Protein AF-G5GK34-F1 (afdb_monomer_lite)

InterPro domains:
  IPR004017 Cysteine-rich domain [PF02754] (100-149)

Radius of gyration: 17.54 Å; chains: 1; bounding box: 42×39×42 Å

Sequence (186 aa):
MTAAESLWQSLGLEKKEEKILSGIESRMRECKVEEIVTLCPNCYHYLKPKIGIKLISIYEKLRELGIGRKLSGEFPVFLPCPDKEPKNLYKDIEFFIDGDIKEANKAQCCGLGGCACVKEPDLAYKMACSMKENEGQVYTYCATCAGNLERKGCAPLKHILNEIIGSDEKAALKTSMINRAMTKFK

Structure (mmCIF, N/CA/C/O backbone):
data_AF-G5GK34-F1
#
_entry.id   AF-G5GK34-F1
#
loop_
_atom_site.group_PDB
_atom_site.id
_atom_site.type_symbol
_atom_site.label_atom_id
_atom_site.label_alt_id
_atom_site.label_comp_id
_atom_site.label_asym_id
_atom_site.label_entity_id
_atom_site.label_seq_id
_atom_site.pdbx_PDB_ins_code
_atom_site.Cartn_x
_atom_site.Cartn_y
_atom_site.Cartn_z
_atom_site.occupancy
_atom_site.B_iso_or_equiv
_atom_site.auth_seq_id
_atom_site.auth_comp_id
_atom_site.auth_asym_id
_atom_site.auth_atom_id
_atom_site.pdbx_PDB_model_num
ATOM 1 N N . MET A 1 1 ? 11.667 -10.343 21.328 1.00 33.50 1 MET A N 1
ATOM 2 C CA . MET A 1 1 ? 11.756 -9.634 20.034 1.00 33.50 1 MET A CA 1
ATOM 3 C C . MET A 1 1 ? 11.516 -8.169 20.317 1.00 33.50 1 MET A C 1
ATOM 5 O O . MET A 1 1 ? 10.420 -7.815 20.728 1.00 33.50 1 MET A O 1
ATOM 9 N N . THR A 1 2 ? 12.571 -7.363 20.261 1.00 32.09 2 THR A N 1
ATOM 10 C CA . THR A 1 2 ? 12.536 -5.936 20.591 1.00 32.09 2 THR A CA 1
ATOM 11 C C . THR A 1 2 ? 11.569 -5.233 19.649 1.00 32.09 2 THR A C 1
ATOM 13 O O . THR A 1 2 ? 11.732 -5.326 18.432 1.00 32.09 2 THR A O 1
ATOM 16 N N . ALA A 1 3 ? 10.550 -4.572 20.202 1.00 37.31 3 ALA A N 1
ATOM 17 C CA . ALA A 1 3 ? 9.759 -3.614 19.449 1.00 37.31 3 ALA A CA 1
ATOM 18 C C . ALA A 1 3 ? 10.751 -2.639 18.812 1.00 37.31 3 ALA A C 1
ATOM 20 O O . ALA A 1 3 ? 11.509 -1.986 19.527 1.00 37.31 3 ALA A O 1
ATOM 21 N N . ALA A 1 4 ? 10.818 -2.611 17.481 1.00 45.38 4 ALA A N 1
ATOM 22 C CA . ALA A 1 4 ? 11.466 -1.504 16.804 1.00 45.38 4 ALA A CA 1
ATOM 23 C C . ALA A 1 4 ? 10.817 -0.234 17.365 1.00 45.38 4 ALA A C 1
ATOM 25 O O . ALA A 1 4 ? 9.586 -0.130 17.328 1.00 45.38 4 ALA A O 1
ATOM 26 N N . GLU A 1 5 ? 11.614 0.662 17.953 1.00 52.88 5 GLU A N 1
ATOM 27 C CA . GLU A 1 5 ? 11.114 1.955 18.415 1.00 52.88 5 GLU A CA 1
ATOM 28 C C . GLU A 1 5 ? 10.298 2.571 17.281 1.00 52.88 5 GLU A C 1
ATOM 30 O O . GLU A 1 5 ? 10.737 2.622 16.125 1.00 52.88 5 GLU A O 1
ATOM 35 N N . SER A 1 6 ? 9.059 2.962 17.579 1.00 68.00 6 SER A N 1
ATOM 36 C CA . SER A 1 6 ? 8.221 3.566 16.553 1.00 68.00 6 SER A CA 1
ATOM 37 C C . SER A 1 6 ? 8.887 4.868 16.093 1.00 68.00 6 SER A C 1
ATOM 39 O O . SER A 1 6 ? 9.526 5.566 16.880 1.00 68.00 6 SER A O 1
ATOM 41 N N . LEU A 1 7 ? 8.726 5.248 14.819 1.00 68.69 7 LEU A N 1
ATOM 42 C CA . LEU A 1 7 ? 9.248 6.537 14.337 1.00 68.69 7 LEU A CA 1
ATOM 43 C C . LEU A 1 7 ? 8.776 7.697 15.236 1.00 68.69 7 LEU A C 1
ATOM 45 O O . LEU A 1 7 ? 9.520 8.637 15.489 1.00 68.69 7 LEU A O 1
ATOM 49 N N . TRP A 1 8 ? 7.557 7.606 15.766 1.00 77.81 8 TRP A N 1
ATOM 50 C CA . TRP A 1 8 ? 6.996 8.579 16.699 1.00 77.81 8 TRP A CA 1
ATOM 51 C C . TRP A 1 8 ? 7.746 8.631 18.031 1.00 77.81 8 TRP A C 1
ATOM 53 O O . TRP A 1 8 ? 7.981 9.736 18.513 1.00 77.81 8 TRP A O 1
ATOM 63 N N . GLN A 1 9 ? 8.174 7.484 18.568 1.00 77.75 9 GLN A N 1
ATOM 64 C CA . GLN A 1 9 ? 9.022 7.413 19.764 1.00 77.75 9 GLN A CA 1
ATOM 65 C C . GLN A 1 9 ? 10.381 8.059 19.524 1.00 77.75 9 GLN A C 1
ATOM 67 O O . GLN A 1 9 ? 10.789 8.949 20.263 1.00 77.75 9 GLN A O 1
ATOM 72 N N . SER A 1 10 ? 11.033 7.719 18.410 1.00 77.75 10 SER A N 1
ATOM 73 C CA . SER A 1 10 ? 12.333 8.312 18.061 1.00 77.75 10 SER A CA 1
ATOM 74 C C . SER A 1 10 ? 12.282 9.837 17.855 1.00 77.75 10 SER A C 1
ATOM 76 O O . SER A 1 10 ? 13.305 10.513 17.931 1.00 77.75 10 SER A O 1
ATOM 78 N N . LEU A 1 11 ? 11.090 10.390 17.598 1.00 82.25 11 LEU A N 1
ATOM 79 C CA . LEU A 1 11 ? 10.853 11.824 17.423 1.00 82.25 11 LEU A CA 1
ATOM 80 C C . LEU A 1 11 ? 10.263 12.510 18.671 1.00 82.25 11 LEU A C 1
ATOM 82 O O . LEU A 1 11 ? 10.036 13.719 18.622 1.00 82.25 11 LEU A O 1
ATOM 86 N N . GLY A 1 12 ? 9.983 11.780 19.760 1.00 88.25 12 GLY A N 1
ATOM 87 C CA . GLY A 1 12 ? 9.324 12.316 20.961 1.00 88.25 12 GLY A CA 1
ATOM 88 C C . GLY A 1 12 ? 7.891 12.811 20.714 1.00 88.25 12 GLY A C 1
ATOM 89 O O . GLY A 1 12 ? 7.450 13.806 21.295 1.00 88.25 12 GLY A O 1
ATOM 90 N N . LEU A 1 13 ? 7.180 12.185 19.771 1.00 90.44 13 LEU A N 1
ATOM 91 C CA . LEU A 1 13 ? 5.849 12.584 19.305 1.00 90.44 13 LEU A CA 1
ATOM 92 C C . LEU A 1 13 ? 4.747 11.578 19.681 1.00 90.44 13 LEU A C 1
ATOM 94 O O . LEU A 1 13 ? 3.666 11.607 19.092 1.00 90.44 13 LEU A O 1
ATOM 98 N N . GLU A 1 14 ? 4.968 10.717 20.669 1.00 91.81 14 GLU A N 1
ATOM 99 C CA . GLU A 1 14 ? 4.048 9.643 21.067 1.00 91.81 14 GLU A CA 1
ATOM 100 C C . GLU A 1 14 ? 2.686 10.184 21.509 1.00 91.81 14 GLU A C 1
ATOM 102 O O . GLU A 1 14 ? 1.647 9.722 21.049 1.00 91.81 14 GLU A O 1
ATOM 107 N N . LYS A 1 15 ? 2.670 11.251 22.321 1.00 92.25 15 LYS A N 1
ATOM 108 C CA . LYS A 1 15 ? 1.413 11.901 22.746 1.00 92.25 15 LYS A CA 1
ATOM 109 C C . LYS A 1 15 ? 0.609 12.434 21.560 1.00 92.25 15 LYS A C 1
ATOM 111 O O . LYS A 1 15 ? -0.620 12.475 21.586 1.00 92.25 15 LYS A O 1
ATOM 116 N N . LYS A 1 16 ? 1.304 12.886 20.511 1.00 92.88 16 LYS A N 1
ATOM 117 C CA . LYS A 1 16 ? 0.667 13.373 19.285 1.00 92.88 16 LYS A CA 1
ATOM 118 C C . LYS A 1 16 ? 0.130 12.209 18.459 1.00 92.88 16 LYS A C 1
ATOM 120 O O . LYS A 1 16 ? -0.976 12.325 17.939 1.00 92.88 16 LYS A O 1
ATOM 125 N N . GLU A 1 17 ? 0.882 11.115 18.360 1.00 93.62 17 GLU A N 1
ATOM 126 C CA . GLU A 1 17 ? 0.431 9.865 17.743 1.00 93.62 17 GLU A CA 1
ATOM 127 C C . GLU A 1 17 ? -0.858 9.364 18.408 1.00 93.62 17 GLU A C 1
ATOM 129 O O . GLU A 1 17 ? -1.864 9.184 17.725 1.00 93.62 17 GLU A O 1
ATOM 134 N N . GLU A 1 18 ? -0.865 9.234 19.735 1.00 92.88 18 GLU A N 1
ATOM 135 C CA . GLU A 1 18 ? -2.019 8.768 20.510 1.00 92.88 18 GLU A CA 1
ATOM 136 C C . GLU A 1 18 ? -3.250 9.662 20.305 1.00 92.88 18 GLU A C 1
ATOM 138 O O . GLU A 1 18 ? -4.348 9.176 20.021 1.00 92.88 18 GLU A O 1
ATOM 143 N N . LYS A 1 19 ? -3.070 10.989 20.354 1.00 95.75 19 LYS A N 1
ATOM 144 C CA . LYS A 1 19 ? -4.148 11.953 20.085 1.00 95.75 19 LYS A CA 1
ATOM 145 C C . LYS A 1 19 ? -4.715 11.823 18.666 1.00 95.75 19 LYS A C 1
ATOM 147 O O . LYS A 1 19 ? -5.916 11.987 18.460 1.00 95.75 19 LYS A O 1
ATOM 152 N N . ILE A 1 20 ? -3.868 11.565 17.668 1.00 94.50 20 ILE A N 1
ATOM 153 C CA . ILE A 1 20 ? -4.316 11.385 16.281 1.00 94.50 20 ILE A CA 1
ATOM 154 C C . ILE A 1 20 ? -5.087 10.070 16.139 1.00 94.50 20 ILE A C 1
ATOM 156 O O . ILE A 1 20 ? -6.164 10.075 15.544 1.00 94.50 20 ILE A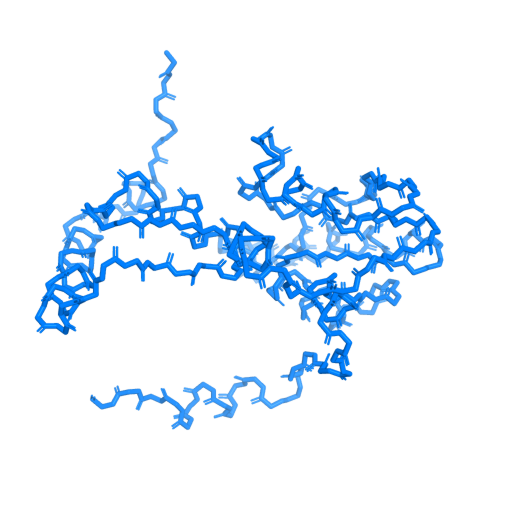 O 1
ATOM 160 N N . LEU A 1 21 ? -4.565 8.971 16.690 1.00 94.94 21 LEU A N 1
ATOM 161 C CA . LEU A 1 21 ? -5.185 7.646 16.611 1.00 94.94 21 LEU A CA 1
ATOM 162 C C . LEU A 1 21 ? -6.544 7.617 17.315 1.00 94.94 21 LEU A C 1
ATOM 164 O O . LEU A 1 21 ? -7.536 7.252 16.687 1.00 94.94 21 LEU A O 1
ATOM 168 N N . SER A 1 22 ? -6.612 8.104 18.557 1.00 95.06 22 SER A N 1
ATOM 169 C CA . SER A 1 22 ? -7.873 8.242 19.303 1.00 95.06 22 SER A CA 1
ATOM 170 C C . SER A 1 22 ? -8.888 9.112 18.561 1.00 95.06 22 SER A C 1
ATOM 172 O O . SER A 1 22 ? -10.059 8.757 18.464 1.00 95.06 22 SER A O 1
ATOM 174 N N . GLY A 1 23 ? -8.444 10.219 17.960 1.00 96.00 23 GLY A N 1
ATOM 175 C CA . GLY A 1 23 ? -9.310 11.070 17.151 1.00 96.00 23 GLY A CA 1
ATOM 176 C C . GLY A 1 23 ? -9.836 10.379 15.888 1.00 96.00 23 GLY A C 1
ATOM 177 O O . GLY A 1 23 ? -10.994 10.577 15.527 1.00 96.00 23 GLY A O 1
ATOM 178 N N . ILE A 1 24 ? -9.007 9.587 15.197 1.00 94.44 24 ILE A N 1
ATOM 179 C CA . ILE A 1 24 ? -9.444 8.777 14.047 1.00 94.44 24 ILE A CA 1
ATOM 180 C C . ILE A 1 24 ? -10.494 7.765 14.502 1.00 94.44 24 ILE A C 1
ATOM 182 O O . ILE A 1 24 ? -11.563 7.696 13.903 1.00 94.44 24 ILE A O 1
ATOM 186 N N . GLU A 1 25 ? -10.209 7.017 15.564 1.00 95.06 25 GLU A N 1
ATOM 187 C CA . GLU A 1 25 ? -11.100 5.973 16.058 1.00 95.06 25 GLU A CA 1
ATOM 188 C C . GLU A 1 25 ? -12.435 6.535 16.566 1.00 95.06 25 GLU A C 1
ATOM 190 O O . GLU A 1 25 ? -13.479 6.006 16.192 1.00 95.06 25 GLU A O 1
ATOM 195 N N . SER A 1 26 ? -12.429 7.641 17.325 1.00 96.25 26 SER A N 1
ATOM 196 C CA . SER A 1 26 ? -13.656 8.306 17.802 1.00 96.25 26 SER A CA 1
ATOM 197 C C . SER A 1 26 ? -14.575 8.675 16.644 1.00 96.25 26 SER A C 1
ATOM 199 O O . SER A 1 26 ? -15.732 8.268 16.631 1.00 96.25 26 SER A O 1
ATOM 201 N N . ARG A 1 27 ? -14.043 9.342 15.608 1.00 96.06 27 ARG A N 1
ATOM 202 C CA . ARG A 1 27 ? -14.837 9.731 14.430 1.00 96.06 27 ARG A CA 1
ATOM 203 C C . ARG A 1 27 ? -15.425 8.523 13.705 1.00 96.06 27 ARG A C 1
ATOM 205 O O . ARG A 1 27 ? -16.575 8.558 13.284 1.00 96.06 27 ARG A O 1
ATOM 212 N N . MET A 1 28 ? -14.658 7.441 13.572 1.00 95.50 28 MET A N 1
ATOM 213 C CA . MET A 1 28 ? -15.157 6.216 12.943 1.00 95.50 28 MET A CA 1
ATOM 214 C C . MET A 1 28 ? -16.266 5.563 13.784 1.00 95.50 28 MET A C 1
ATOM 216 O O . MET A 1 28 ? -17.280 5.141 13.232 1.00 95.50 28 MET A O 1
ATOM 220 N N . ARG A 1 29 ? -16.129 5.535 15.117 1.00 95.44 29 ARG A N 1
ATOM 221 C CA . ARG A 1 29 ? -17.159 5.007 16.029 1.00 95.44 29 ARG A CA 1
ATOM 222 C C . ARG A 1 29 ? -18.418 5.872 16.059 1.00 95.44 29 ARG A C 1
ATOM 224 O O . ARG A 1 29 ? -19.516 5.327 16.052 1.00 95.44 29 ARG A O 1
ATOM 231 N N . GLU A 1 30 ? -18.277 7.195 16.035 1.00 97.25 30 GLU A N 1
ATOM 232 C CA . GLU A 1 30 ? -19.393 8.145 15.921 1.00 97.25 30 GLU A CA 1
ATOM 233 C C . GLU A 1 30 ? -20.190 7.918 14.629 1.00 97.25 30 GLU A C 1
ATOM 235 O O . GLU A 1 30 ? -21.421 7.911 14.646 1.00 97.25 30 GLU A O 1
ATOM 240 N N . CYS A 1 31 ? -19.497 7.632 13.523 1.00 96.88 31 CYS A N 1
ATOM 241 C CA . CYS 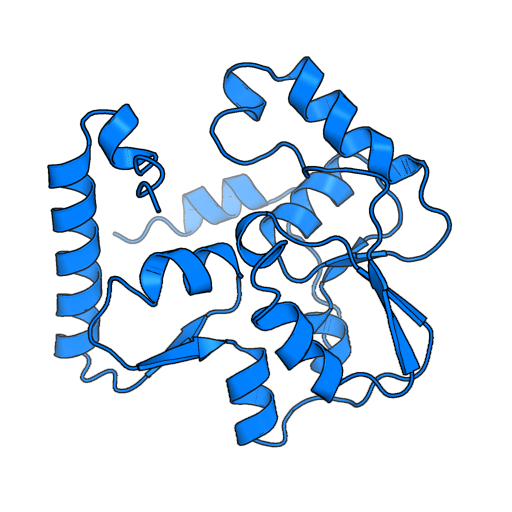A 1 31 ? -20.108 7.235 12.255 1.00 96.88 31 CYS A CA 1
ATOM 242 C C . CYS A 1 31 ? -20.596 5.774 12.221 1.00 96.88 31 CYS A C 1
ATOM 244 O O . CYS A 1 31 ? -21.067 5.331 11.176 1.00 96.88 31 CYS A O 1
ATOM 246 N N . LYS A 1 32 ? -20.497 5.027 13.331 1.00 97.44 32 LYS A N 1
ATOM 247 C CA . LYS A 1 32 ? -20.866 3.603 13.441 1.00 97.44 32 LYS A CA 1
ATOM 248 C C . LYS A 1 32 ? -20.178 2.720 12.394 1.00 97.44 32 LYS A C 1
ATOM 250 O O . LYS A 1 32 ? -20.773 1.784 11.871 1.00 97.44 32 LYS A O 1
ATOM 255 N N . VAL A 1 33 ? -18.922 3.026 12.077 1.00 97.44 33 VAL A N 1
ATOM 256 C CA . VAL A 1 33 ? -18.117 2.230 11.147 1.00 97.44 33 VAL A CA 1
ATOM 257 C C . VAL A 1 33 ? -17.802 0.878 11.781 1.00 97.44 33 VAL A C 1
ATOM 259 O O . VAL A 1 33 ? -17.166 0.806 12.831 1.00 97.44 33 VAL A O 1
ATOM 262 N N . GLU A 1 34 ? -18.224 -0.192 11.115 1.00 96.56 34 GLU A N 1
ATOM 263 C CA . GLU A 1 34 ? -17.963 -1.572 11.540 1.00 96.56 34 GLU A CA 1
ATOM 264 C C . GLU A 1 34 ? -16.649 -2.112 10.962 1.00 96.56 34 GLU A C 1
ATOM 266 O O . GLU A 1 34 ? -16.004 -2.973 11.562 1.00 96.56 34 GLU A O 1
ATOM 271 N N . GLU A 1 35 ? -16.227 -1.582 9.811 1.00 97.50 35 GLU A N 1
ATOM 272 C CA . GLU A 1 35 ? -15.061 -2.056 9.078 1.00 97.50 35 GLU A CA 1
ATOM 273 C C . GLU A 1 35 ? -14.339 -0.927 8.330 1.00 97.50 35 GLU A C 1
ATOM 275 O O . GLU A 1 35 ? -14.954 -0.075 7.690 1.00 97.50 35 GLU A O 1
ATOM 280 N N . ILE A 1 36 ? -13.008 -0.948 8.386 1.00 97.38 36 ILE A N 1
ATOM 281 C CA . ILE A 1 36 ? -12.112 -0.047 7.665 1.00 97.38 36 ILE A CA 1
ATOM 282 C C . ILE A 1 36 ? -11.397 -0.841 6.571 1.00 97.38 36 ILE A C 1
ATOM 284 O O . ILE A 1 36 ? -10.615 -1.752 6.851 1.00 97.38 36 ILE A O 1
ATOM 288 N N . VAL A 1 37 ? -11.606 -0.443 5.317 1.00 97.81 37 VAL A N 1
ATOM 289 C CA . VAL A 1 37 ? -10.901 -1.010 4.162 1.00 97.81 37 VAL A CA 1
ATOM 290 C C . VAL A 1 37 ? -9.707 -0.127 3.816 1.00 97.81 37 VAL A C 1
ATOM 292 O O . VAL A 1 37 ? -9.851 1.051 3.489 1.00 97.81 37 VAL A O 1
ATOM 295 N N . THR A 1 38 ? -8.503 -0.692 3.885 1.00 96.56 38 THR A N 1
ATOM 296 C CA . THR A 1 38 ? -7.262 0.033 3.584 1.00 96.56 38 THR A CA 1
ATOM 297 C C . THR A 1 38 ? -6.706 -0.342 2.216 1.00 96.56 38 THR A C 1
ATOM 299 O O . THR A 1 38 ? -6.572 -1.514 1.875 1.00 96.56 38 THR A O 1
ATOM 302 N N . LEU A 1 39 ? -6.340 0.671 1.428 1.00 94.38 39 LEU A N 1
ATOM 303 C CA . LEU A 1 39 ? -5.802 0.474 0.076 1.00 94.38 39 LEU A CA 1
ATOM 304 C C . LEU A 1 39 ? -4.275 0.335 0.055 1.00 94.38 39 LEU A C 1
ATOM 306 O O . LEU A 1 39 ? -3.718 -0.244 -0.870 1.00 94.38 39 LEU A O 1
ATOM 310 N N . CYS A 1 40 ? -3.589 0.904 1.048 1.00 92.31 40 CYS A N 1
ATOM 311 C CA . CYS A 1 40 ? -2.133 0.984 1.081 1.00 92.31 40 CYS A CA 1
ATOM 312 C C . CYS A 1 40 ? -1.565 0.115 2.211 1.00 92.31 40 CYS A C 1
ATOM 314 O O . CYS A 1 40 ? -2.048 0.221 3.344 1.00 92.31 40 CYS A O 1
ATOM 316 N N . PRO A 1 41 ? -0.479 -0.645 1.966 1.00 94.94 41 PRO A N 1
ATOM 317 C CA . PRO A 1 41 ? 0.180 -1.452 2.992 1.00 94.94 41 PRO A CA 1
ATOM 318 C C . PRO A 1 41 ? 0.637 -0.630 4.196 1.00 94.94 41 PRO A C 1
ATOM 320 O O . PRO A 1 41 ? 0.612 -1.124 5.316 1.00 94.94 41 PRO A O 1
ATOM 323 N N . ASN A 1 42 ? 1.008 0.640 4.003 1.00 92.81 42 ASN A N 1
ATOM 324 C CA . ASN A 1 42 ? 1.372 1.506 5.123 1.00 92.81 42 ASN A CA 1
ATOM 325 C C . ASN A 1 42 ? 0.203 1.718 6.086 1.00 92.81 42 ASN A C 1
ATOM 327 O O . ASN A 1 42 ? 0.372 1.588 7.291 1.00 92.81 42 ASN A O 1
ATOM 331 N N . CYS A 1 43 ? -0.984 2.020 5.557 1.00 93.56 43 CYS A N 1
ATOM 332 C CA . CYS A 1 43 ? -2.182 2.197 6.372 1.00 93.56 43 CYS A CA 1
ATOM 333 C C . CYS A 1 43 ? -2.584 0.881 7.037 1.00 93.56 43 CYS A C 1
ATOM 335 O O . CYS A 1 43 ? -2.874 0.883 8.228 1.00 93.56 43 CYS A O 1
ATOM 337 N N . TYR A 1 44 ? -2.542 -0.225 6.289 1.00 96.81 44 TYR A N 1
ATOM 338 C CA . TYR A 1 44 ? -2.863 -1.551 6.807 1.00 96.81 44 TYR A CA 1
ATOM 339 C C . TYR A 1 44 ? -1.984 -1.919 8.007 1.00 96.81 44 TYR A C 1
ATOM 341 O O . TYR A 1 44 ? -2.489 -2.089 9.111 1.00 96.81 44 TYR A O 1
ATOM 349 N N . HIS A 1 45 ? -0.663 -1.967 7.826 1.00 95.44 45 HIS A N 1
ATOM 350 C CA . HIS A 1 45 ? 0.258 -2.419 8.875 1.00 95.44 45 HIS A CA 1
ATOM 351 C C . HIS A 1 45 ? 0.350 -1.456 10.056 1.00 95.44 45 HIS A C 1
ATOM 353 O O . HIS A 1 45 ? 0.547 -1.893 11.186 1.00 95.44 45 HIS A O 1
ATOM 359 N N . TYR A 1 46 ? 0.194 -0.152 9.819 1.00 93.62 46 TYR A N 1
ATOM 360 C CA . TYR A 1 46 ? 0.280 0.837 10.889 1.00 93.62 46 TYR A CA 1
ATOM 361 C C . TYR A 1 46 ? -0.993 0.911 11.740 1.00 93.62 46 TYR A C 1
ATOM 363 O O . TYR A 1 46 ? -0.898 0.993 12.963 1.00 93.62 46 TYR A O 1
ATOM 371 N N . LEU A 1 47 ? -2.175 0.902 11.113 1.00 95.31 47 LEU A N 1
ATOM 372 C CA . LEU A 1 47 ? -3.446 1.096 11.816 1.00 95.31 47 LEU A CA 1
ATOM 373 C C . LEU A 1 47 ? -4.007 -0.209 12.390 1.00 95.31 47 LEU A C 1
ATOM 375 O O . LEU A 1 47 ? -4.608 -0.170 13.459 1.00 95.31 47 LEU A O 1
ATOM 379 N N . LYS A 1 48 ? -3.798 -1.356 11.726 1.00 95.19 48 LYS A N 1
ATOM 380 C CA . LYS A 1 48 ? -4.378 -2.648 12.136 1.00 95.19 48 LYS A CA 1
ATOM 381 C C . LYS A 1 48 ? -4.087 -3.043 13.591 1.00 95.19 48 LYS A C 1
ATOM 383 O O . LYS A 1 48 ? -5.027 -3.459 14.256 1.00 95.19 48 LYS A O 1
ATOM 388 N N . PRO A 1 49 ? -2.859 -2.898 14.129 1.00 94.75 49 PRO A N 1
ATOM 389 C CA . PRO A 1 49 ? -2.603 -3.223 15.533 1.00 94.75 49 PRO A CA 1
ATOM 390 C C . PRO A 1 49 ? -3.003 -2.108 16.516 1.00 94.75 49 PRO A C 1
ATOM 392 O O . PRO A 1 49 ? -2.829 -2.287 17.717 1.00 94.75 49 PRO A O 1
ATOM 395 N N . LYS A 1 50 ? -3.476 -0.947 16.036 1.00 94.69 50 LYS A N 1
ATOM 396 C CA . LYS A 1 50 ? -3.672 0.271 16.847 1.00 94.69 50 LYS A CA 1
ATOM 397 C C . LYS A 1 50 ? -5.110 0.780 16.912 1.00 94.69 50 LYS A C 1
ATOM 399 O O . LYS A 1 50 ? -5.381 1.663 17.714 1.00 94.69 50 LYS A O 1
ATOM 404 N N . ILE A 1 51 ? -6.005 0.278 16.064 1.00 93.81 51 ILE A N 1
ATOM 405 C CA . ILE A 1 51 ? -7.416 0.672 16.027 1.00 93.81 51 ILE A CA 1
ATOM 406 C C . ILE A 1 51 ? -8.274 -0.544 16.375 1.00 93.81 51 ILE A C 1
ATOM 408 O O . ILE A 1 51 ? -8.097 -1.613 15.798 1.00 93.81 51 ILE A O 1
ATOM 412 N N . GLY A 1 52 ? -9.234 -0.374 17.289 1.00 94.69 52 GLY A N 1
ATOM 413 C CA . GLY A 1 52 ? -10.138 -1.438 17.743 1.00 94.69 52 GLY A CA 1
ATOM 414 C C . GLY A 1 52 ? -11.362 -1.673 16.847 1.00 94.69 52 GLY A C 1
ATOM 415 O O . GLY A 1 52 ? -12.381 -2.165 17.330 1.00 94.69 52 GLY A O 1
ATOM 416 N N . ILE A 1 53 ? -11.309 -1.262 15.580 1.00 95.75 53 ILE A N 1
ATOM 417 C CA . ILE A 1 53 ? -12.340 -1.475 14.550 1.00 95.75 53 ILE A CA 1
ATOM 418 C C . ILE A 1 53 ? -11.769 -2.479 13.548 1.00 95.75 53 ILE A C 1
ATOM 420 O O . ILE A 1 53 ? -10.573 -2.428 13.253 1.00 95.75 53 ILE A O 1
ATOM 424 N N . LYS A 1 54 ? -12.601 -3.387 13.016 1.00 97.19 54 LYS A N 1
ATOM 425 C CA . LYS A 1 54 ? -12.162 -4.380 12.025 1.00 97.19 54 LYS A CA 1
ATOM 426 C C . LYS A 1 54 ? -11.457 -3.665 10.871 1.00 97.19 54 LYS A C 1
ATOM 428 O O . LYS A 1 54 ? -12.027 -2.768 10.260 1.00 97.19 54 LYS A O 1
ATOM 433 N N . LEU A 1 55 ? -10.221 -4.061 10.573 1.00 97.31 55 LEU A N 1
ATOM 434 C CA . LEU A 1 55 ? -9.421 -3.454 9.51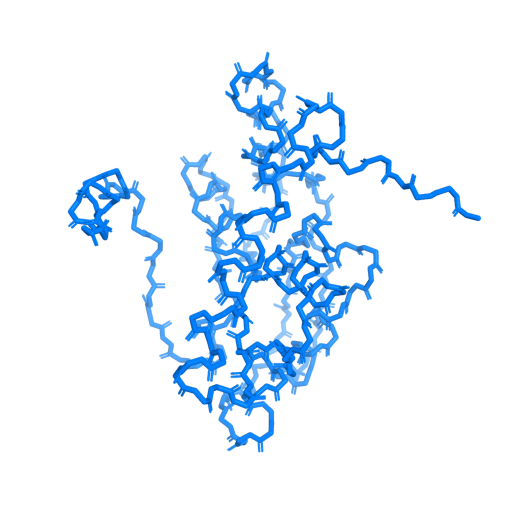3 1.00 97.31 55 LEU A CA 1
ATOM 435 C C . LEU A 1 55 ? -8.873 -4.523 8.572 1.00 97.31 55 LEU A C 1
ATOM 437 O O . LEU A 1 55 ? -8.101 -5.406 8.972 1.00 97.31 55 LEU A O 1
ATOM 441 N N . ILE A 1 56 ? -9.261 -4.403 7.306 1.00 97.75 56 ILE A N 1
ATOM 442 C CA . ILE A 1 56 ? -8.905 -5.341 6.242 1.00 97.75 56 ILE A CA 1
ATOM 443 C C . ILE A 1 56 ? -8.234 -4.632 5.065 1.00 97.75 56 ILE A C 1
ATOM 445 O O . ILE A 1 56 ? -8.251 -3.398 4.945 1.00 97.75 56 ILE A O 1
ATOM 449 N N . SER A 1 57 ? -7.575 -5.416 4.216 1.00 97.69 57 SER A N 1
ATOM 450 C CA . SER A 1 57 ? -7.009 -4.910 2.969 1.00 97.69 57 SER A CA 1
ATOM 451 C C . SER A 1 57 ? -8.115 -4.745 1.919 1.00 97.69 57 SER A C 1
ATOM 453 O O . SER A 1 57 ? -9.151 -5.410 1.965 1.00 97.69 57 SER A O 1
ATOM 455 N N . ILE A 1 58 ? -7.898 -3.864 0.942 1.00 97.88 58 ILE A N 1
ATOM 456 C CA . ILE A 1 58 ? -8.786 -3.758 -0.222 1.00 97.88 58 ILE A CA 1
ATOM 457 C C . ILE A 1 58 ? -8.895 -5.090 -0.973 1.00 97.88 58 ILE A C 1
ATOM 459 O O . ILE A 1 58 ? -9.975 -5.442 -1.427 1.00 97.88 58 ILE A O 1
ATOM 463 N N . TYR A 1 59 ? -7.810 -5.860 -1.050 1.00 98.19 59 TYR A N 1
ATOM 464 C CA . TYR A 1 59 ? -7.778 -7.151 -1.735 1.00 98.19 59 TYR A CA 1
ATOM 465 C C . TYR A 1 59 ? -8.617 -8.208 -1.006 1.00 98.19 59 TYR A C 1
ATOM 467 O O . TYR A 1 59 ? -9.373 -8.933 -1.648 1.00 98.19 59 TYR A O 1
ATOM 475 N N . GLU A 1 60 ? -8.562 -8.236 0.329 1.00 98.06 60 GLU A N 1
ATOM 476 C CA . GLU A 1 60 ? -9.431 -9.078 1.156 1.00 98.06 60 GLU A CA 1
ATOM 477 C C . GLU A 1 60 ? -10.907 -8.727 0.931 1.00 98.06 60 GLU A C 1
ATOM 479 O O . GLU A 1 60 ? -11.710 -9.626 0.678 1.00 98.06 60 GLU A O 1
ATOM 484 N N . LYS A 1 61 ? -11.261 -7.430 0.933 1.00 98.19 61 LYS A N 1
ATOM 485 C CA . LYS A 1 61 ? -12.649 -7.012 0.685 1.00 98.19 61 LYS A CA 1
ATOM 486 C C . LYS A 1 61 ? -13.114 -7.355 -0.729 1.00 98.19 61 LYS A C 1
ATOM 488 O O . LYS A 1 61 ? -14.229 -7.830 -0.909 1.00 98.19 61 LYS A O 1
ATOM 493 N N . LEU A 1 62 ? -12.280 -7.117 -1.737 1.00 98.31 62 LEU A N 1
ATOM 494 C CA . LEU A 1 62 ? -12.602 -7.444 -3.126 1.00 98.31 62 LEU A CA 1
ATOM 495 C C . LEU A 1 62 ? -12.859 -8.946 -3.299 1.00 98.31 62 LEU A C 1
ATOM 497 O O . LEU A 1 62 ? -13.843 -9.327 -3.930 1.00 98.31 62 LEU A O 1
ATOM 501 N N . ARG A 1 63 ? -12.039 -9.789 -2.658 1.00 97.44 63 ARG A N 1
ATOM 502 C CA . ARG A 1 63 ? -12.225 -11.244 -2.626 1.00 97.44 63 ARG A CA 1
ATOM 503 C C . ARG A 1 63 ? -13.545 -11.626 -1.958 1.00 97.44 63 ARG A C 1
ATOM 505 O O . ARG A 1 63 ? -14.282 -12.431 -2.515 1.00 97.44 63 ARG A O 1
ATOM 512 N N . GLU A 1 64 ? -13.851 -11.044 -0.799 1.00 97.81 64 GLU A N 1
ATOM 513 C CA . GLU A 1 64 ? -15.112 -11.268 -0.074 1.00 97.81 64 GLU A CA 1
ATOM 514 C C . GLU A 1 64 ? -16.340 -10.914 -0.928 1.00 97.81 64 GLU A C 1
ATOM 516 O O . GLU A 1 64 ? -17.325 -11.647 -0.925 1.00 97.81 64 GLU A O 1
ATOM 521 N N . LEU A 1 65 ? -16.269 -9.820 -1.690 1.00 97.62 65 LEU A N 1
ATOM 522 C CA . LEU A 1 65 ? -17.365 -9.350 -2.542 1.00 97.62 65 LEU A CA 1
ATOM 523 C C . LEU A 1 65 ? -17.432 -10.039 -3.914 1.00 97.62 65 LEU A C 1
ATOM 525 O O . LEU A 1 65 ? -18.362 -9.773 -4.674 1.00 97.62 65 LEU A O 1
ATOM 529 N N . GLY A 1 66 ? -16.451 -10.873 -4.271 1.00 97.19 66 GLY A N 1
ATOM 530 C CA . GLY A 1 66 ? -16.344 -11.442 -5.618 1.00 97.19 66 GLY A CA 1
ATOM 531 C C . GLY A 1 66 ? -16.104 -10.388 -6.709 1.00 97.19 66 GLY A C 1
ATOM 532 O O . GLY A 1 66 ? -16.501 -10.585 -7.855 1.00 97.19 66 GLY A O 1
ATOM 533 N N . ILE A 1 67 ? -15.486 -9.257 -6.357 1.00 97.12 67 ILE A N 1
ATOM 534 C CA . ILE A 1 67 ? -15.177 -8.159 -7.280 1.00 97.12 67 ILE A CA 1
ATOM 535 C C . ILE A 1 67 ? -13.700 -8.230 -7.658 1.00 97.12 67 ILE A C 1
ATOM 537 O O . ILE A 1 67 ? -12.833 -8.361 -6.801 1.00 97.12 67 ILE A O 1
ATOM 541 N N . GLY A 1 68 ? -13.409 -8.059 -8.943 1.00 96.12 68 GLY A N 1
ATOM 542 C CA . GLY A 1 68 ? -12.049 -8.028 -9.470 1.00 96.12 68 GLY A CA 1
ATOM 543 C C . GLY A 1 68 ? -11.823 -9.106 -10.521 1.00 96.12 68 GLY A C 1
ATOM 544 O O . GLY A 1 68 ? -12.463 -10.155 -10.529 1.00 96.12 68 GLY A O 1
ATOM 545 N N . ARG A 1 69 ? -10.924 -8.815 -11.452 1.00 96.44 69 ARG A N 1
ATOM 546 C CA . ARG A 1 69 ? -10.547 -9.689 -12.555 1.00 96.44 69 ARG A CA 1
ATOM 547 C C . ARG A 1 69 ? -9.445 -10.635 -12.103 1.00 96.44 69 ARG A C 1
ATOM 549 O O . ARG A 1 69 ? -8.560 -10.242 -11.343 1.00 96.44 69 ARG A O 1
ATOM 556 N N . LYS A 1 70 ? -9.480 -11.856 -12.632 1.00 96.62 70 LYS A N 1
ATOM 557 C CA . LYS A 1 70 ? -8.316 -12.737 -12.643 1.00 96.62 70 LYS A CA 1
ATOM 558 C C .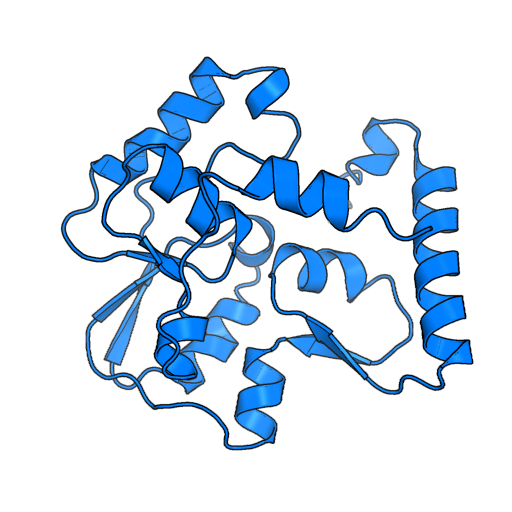 LYS A 1 70 ? -7.353 -12.282 -13.730 1.00 96.62 70 LYS A C 1
ATOM 560 O O . LYS A 1 70 ? -7.767 -12.048 -14.864 1.00 96.62 70 LYS A O 1
ATOM 565 N N . LEU A 1 71 ? -6.090 -12.112 -13.365 1.00 96.31 71 LEU A N 1
ATOM 566 C CA . LEU A 1 71 ? -5.043 -11.617 -14.247 1.00 96.31 71 LEU A CA 1
ATOM 567 C C . LEU A 1 71 ? -4.100 -12.765 -14.604 1.00 96.31 71 LEU A C 1
ATOM 569 O O . LEU A 1 71 ? -3.476 -13.344 -13.718 1.00 96.31 71 LEU A O 1
ATOM 573 N N . SER A 1 72 ? -3.979 -13.082 -15.891 1.00 96.06 72 SER A N 1
ATOM 574 C CA . SER A 1 72 ? -3.059 -14.114 -16.379 1.00 96.06 72 SER A CA 1
ATOM 575 C C . SER A 1 72 ? -1.748 -13.504 -16.868 1.00 96.06 72 SER A C 1
ATOM 577 O O . SER A 1 72 ? -1.757 -12.469 -17.535 1.00 96.06 72 SER A O 1
ATOM 579 N N . GLY A 1 73 ? -0.624 -14.159 -16.570 1.00 93.25 73 GLY A N 1
ATOM 580 C CA . GLY A 1 73 ? 0.711 -13.736 -17.003 1.00 93.25 73 GLY A CA 1
ATOM 581 C C . GLY A 1 73 ? 1.734 -13.702 -15.870 1.00 93.25 73 GLY A C 1
ATOM 582 O O . GLY A 1 73 ? 1.540 -14.317 -14.822 1.00 93.25 73 GLY A O 1
ATOM 583 N N . GLU A 1 74 ? 2.831 -12.980 -16.097 1.00 93.44 74 GLU A N 1
ATOM 584 C CA . GLU A 1 74 ? 3.869 -12.743 -15.094 1.00 93.44 74 GLU A CA 1
ATOM 585 C C . GLU A 1 74 ? 3.773 -11.322 -14.532 1.00 93.44 74 GLU A C 1
ATOM 587 O O . GLU A 1 74 ? 3.683 -10.339 -15.272 1.00 93.44 74 GLU A O 1
ATOM 592 N N . PHE A 1 75 ? 3.840 -11.213 -13.207 1.00 94.75 75 PHE A N 1
ATOM 593 C CA . PHE A 1 75 ? 3.703 -9.959 -12.477 1.00 94.75 75 PHE A CA 1
ATOM 594 C C . PHE A 1 75 ? 4.939 -9.721 -11.603 1.00 94.75 75 PHE A C 1
ATOM 596 O O . PHE A 1 75 ? 4.950 -10.103 -10.430 1.00 94.75 75 PHE A O 1
ATOM 603 N N . PRO A 1 76 ? 5.989 -9.066 -12.135 1.00 93.94 76 PRO A N 1
ATOM 604 C CA . PRO A 1 76 ? 7.078 -8.534 -11.324 1.00 93.94 76 PRO A CA 1
ATOM 605 C C . PRO A 1 76 ? 6.550 -7.413 -10.420 1.00 93.94 76 PRO A C 1
ATOM 607 O O . PRO A 1 76 ? 6.092 -6.377 -10.903 1.00 93.94 76 PRO A O 1
ATOM 610 N N . VAL A 1 77 ? 6.601 -7.593 -9.103 1.00 94.31 77 VAL A N 1
ATOM 611 C CA . VAL A 1 77 ? 6.022 -6.688 -8.107 1.00 94.31 77 VAL A CA 1
ATOM 612 C C . VAL A 1 77 ? 7.112 -6.093 -7.226 1.00 94.31 77 VAL A C 1
ATOM 614 O O . VAL A 1 77 ? 7.850 -6.801 -6.551 1.00 94.31 77 VAL A O 1
ATOM 617 N N . PHE A 1 78 ? 7.184 -4.767 -7.181 1.00 93.94 78 PHE A N 1
ATOM 618 C CA . PHE A 1 78 ? 7.963 -4.027 -6.198 1.00 93.94 78 PHE A CA 1
ATOM 619 C C . PHE A 1 78 ? 7.225 -4.003 -4.851 1.00 93.94 78 PHE A C 1
ATOM 621 O O . PHE A 1 78 ? 6.148 -3.395 -4.737 1.00 93.94 78 PHE A O 1
ATOM 628 N N . LEU A 1 79 ? 7.824 -4.626 -3.830 1.00 93.94 79 LEU A N 1
ATOM 629 C CA . LEU A 1 79 ? 7.241 -4.774 -2.495 1.00 93.94 79 LEU A CA 1
ATOM 630 C C . LEU A 1 79 ? 7.359 -3.465 -1.690 1.00 93.94 79 LEU A C 1
ATOM 632 O O . LEU A 1 79 ? 8.468 -3.004 -1.392 1.00 93.94 79 LEU A O 1
ATOM 636 N N . PRO A 1 80 ? 6.234 -2.851 -1.284 1.00 94.19 80 PRO A N 1
ATOM 637 C CA . PRO A 1 80 ? 6.238 -1.686 -0.414 1.00 94.19 80 PRO A CA 1
ATOM 638 C C . PRO A 1 80 ? 6.809 -2.018 0.967 1.00 94.19 80 PRO A C 1
ATOM 640 O O . PRO A 1 80 ? 6.499 -3.058 1.541 1.00 94.19 80 PRO A O 1
ATOM 643 N N . CYS A 1 81 ? 7.584 -1.089 1.536 1.00 93.12 81 CYS A N 1
ATOM 644 C CA . CYS A 1 81 ? 8.364 -1.312 2.760 1.00 93.12 81 CYS A CA 1
ATOM 645 C C . CYS A 1 81 ? 7.598 -1.989 3.918 1.00 93.12 81 CYS A C 1
ATOM 647 O O . CYS A 1 81 ? 8.150 -2.926 4.486 1.00 93.12 81 CYS A O 1
ATOM 649 N N . PRO A 1 82 ? 6.358 -1.577 4.266 1.00 92.81 82 PRO A N 1
ATOM 650 C CA . PRO A 1 82 ? 5.631 -2.163 5.397 1.00 92.81 82 PRO A CA 1
ATOM 651 C C . PRO A 1 82 ? 5.222 -3.625 5.183 1.00 92.81 82 PRO A C 1
ATOM 653 O O . PRO A 1 82 ? 4.953 -4.323 6.151 1.00 92.81 82 PRO A O 1
ATOM 656 N N . ASP A 1 83 ? 5.158 -4.080 3.929 1.00 94.81 83 ASP A N 1
ATOM 657 C CA . ASP A 1 83 ? 4.666 -5.410 3.563 1.00 94.81 83 ASP A CA 1
ATOM 658 C C . ASP A 1 83 ? 5.766 -6.346 3.036 1.00 94.81 83 ASP A C 1
ATOM 660 O O . ASP A 1 83 ? 5.463 -7.460 2.630 1.00 94.81 83 ASP A O 1
ATOM 664 N N . LYS A 1 84 ? 7.040 -5.928 3.075 1.00 91.69 84 LYS A N 1
ATOM 665 C CA . LYS A 1 84 ? 8.180 -6.720 2.579 1.00 91.69 84 LYS A CA 1
ATOM 666 C C . LYS A 1 84 ? 8.338 -8.079 3.259 1.00 91.69 84 LYS A C 1
ATOM 668 O O . LYS A 1 84 ? 8.420 -9.094 2.580 1.00 91.69 84 LYS A O 1
ATOM 673 N N . GLU A 1 85 ? 8.394 -8.074 4.588 1.00 91.31 85 GLU A N 1
ATOM 674 C CA . GLU A 1 85 ? 8.524 -9.286 5.402 1.00 91.31 85 GLU A CA 1
ATOM 675 C C . GLU A 1 85 ? 7.174 -9.987 5.621 1.00 91.31 85 GLU A C 1
ATOM 677 O O . GLU A 1 85 ? 7.077 -11.181 5.338 1.00 91.31 85 GLU A O 1
ATOM 682 N N . PRO A 1 86 ? 6.101 -9.302 6.085 1.00 94.12 86 P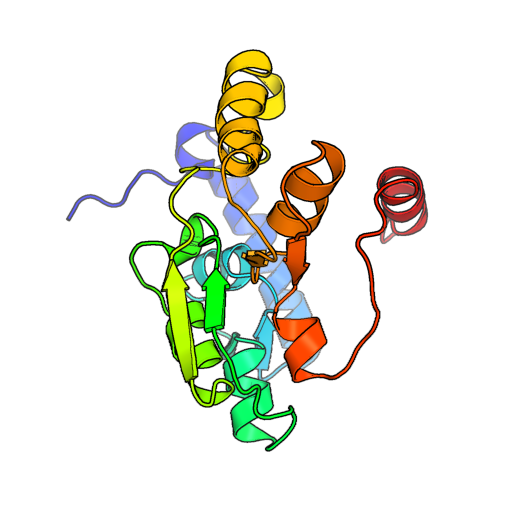RO A N 1
ATOM 683 C CA . PRO A 1 86 ? 4.862 -10.004 6.420 1.00 94.12 86 PRO A CA 1
ATOM 684 C C . PRO A 1 86 ? 4.099 -10.492 5.183 1.00 94.12 86 PRO A C 1
ATOM 686 O O . PRO A 1 86 ? 3.402 -11.505 5.267 1.00 94.12 86 PRO A O 1
ATOM 689 N N . LYS A 1 87 ? 4.236 -9.798 4.040 1.00 94.81 87 LYS A N 1
ATOM 690 C CA . LYS A 1 87 ? 3.614 -10.150 2.752 1.00 94.81 87 LYS A CA 1
ATOM 691 C C . LYS A 1 87 ? 2.112 -10.413 2.859 1.00 94.81 87 LYS A C 1
ATOM 693 O O . LYS A 1 87 ? 1.580 -11.290 2.184 1.00 94.81 87 LYS A O 1
ATOM 698 N N . ASN A 1 88 ? 1.421 -9.675 3.723 1.00 96.00 88 ASN A N 1
ATOM 699 C CA . ASN A 1 88 ? -0.004 -9.877 3.960 1.00 96.00 88 ASN A CA 1
ATOM 700 C C . ASN A 1 88 ? -0.801 -9.458 2.723 1.00 96.00 88 ASN A C 1
ATOM 702 O O . ASN A 1 88 ? -1.583 -10.243 2.197 1.00 96.00 88 ASN A O 1
ATOM 706 N N . LEU A 1 89 ? -0.550 -8.245 2.219 1.00 96.94 89 LEU A N 1
ATOM 707 C CA . LEU A 1 89 ? -1.239 -7.756 1.024 1.00 96.94 89 LEU A CA 1
ATOM 708 C C . LEU A 1 89 ? -0.742 -8.480 -0.224 1.00 96.94 89 LEU A C 1
ATOM 710 O O . LEU A 1 89 ? -1.549 -8.774 -1.096 1.00 96.94 89 LEU A O 1
ATOM 714 N N . TYR A 1 90 ? 0.554 -8.799 -0.296 1.00 96.00 90 TYR A N 1
ATOM 715 C CA . TYR A 1 90 ? 1.108 -9.620 -1.376 1.00 96.00 90 TYR A CA 1
ATOM 716 C C . TYR A 1 90 ? 0.349 -10.949 -1.535 1.00 96.00 90 TYR A C 1
ATOM 718 O O . TYR A 1 90 ? -0.085 -11.275 -2.636 1.00 96.00 90 TYR A O 1
ATOM 726 N N . LYS A 1 91 ? 0.110 -11.673 -0.433 1.00 95.31 91 LYS A N 1
ATOM 727 C CA . LYS A 1 91 ? -0.657 -12.930 -0.439 1.00 95.31 91 LYS A CA 1
ATOM 728 C C . LYS A 1 91 ? -2.133 -12.736 -0.775 1.00 95.31 91 LYS A C 1
ATOM 730 O O . LYS A 1 91 ? -2.730 -13.573 -1.439 1.00 95.31 91 LYS A O 1
ATOM 735 N N . ASP A 1 92 ? -2.749 -11.634 -0.347 1.00 96.00 92 ASP A N 1
ATOM 736 C CA . ASP A 1 92 ? -4.124 -11.344 -0.770 1.00 96.00 92 ASP A CA 1
ATOM 737 C C . ASP A 1 92 ? -4.211 -11.069 -2.280 1.00 96.00 92 ASP A C 1
ATOM 739 O O . ASP A 1 92 ? -5.203 -11.430 -2.911 1.00 96.00 92 ASP A O 1
ATOM 743 N N . ILE A 1 93 ? -3.179 -10.453 -2.868 1.00 97.38 93 ILE A N 1
ATOM 744 C CA . ILE A 1 93 ? -3.098 -10.190 -4.309 1.00 97.38 93 ILE A CA 1
ATOM 745 C C . ILE A 1 93 ? -2.977 -11.493 -5.103 1.00 97.38 93 ILE A C 1
ATOM 747 O O . ILE A 1 93 ? -3.583 -11.579 -6.167 1.00 97.38 93 ILE A O 1
ATOM 751 N N . GLU A 1 94 ? -2.271 -12.510 -4.591 1.00 96.44 94 GLU A N 1
ATOM 752 C CA . GLU A 1 94 ? -2.144 -13.831 -5.239 1.00 96.44 94 GLU A CA 1
ATOM 753 C C . GLU A 1 94 ? -3.504 -14.435 -5.608 1.00 96.44 94 GLU A C 1
ATOM 755 O O . GLU A 1 94 ? -3.631 -15.072 -6.649 1.00 96.44 94 GLU A O 1
ATOM 760 N N . PHE A 1 95 ? -4.556 -14.162 -4.826 1.00 96.81 95 PHE A N 1
ATOM 761 C CA . PHE A 1 95 ? -5.912 -14.598 -5.159 1.00 96.81 95 PHE A CA 1
ATOM 762 C C . PHE A 1 95 ? -6.377 -14.113 -6.541 1.00 96.81 95 PHE A C 1
ATOM 764 O O . PHE A 1 95 ? -7.153 -14.804 -7.194 1.00 96.81 95 PHE A O 1
ATOM 771 N N . PHE A 1 96 ? -5.920 -12.952 -7.007 1.00 97.75 96 PHE A N 1
ATOM 772 C CA . PHE A 1 96 ? -6.323 -12.362 -8.284 1.00 97.75 96 PHE A CA 1
ATOM 773 C C . PHE A 1 96 ? -5.405 -12.733 -9.453 1.00 97.75 96 PHE A C 1
ATOM 775 O O . PHE A 1 96 ? -5.672 -12.309 -10.575 1.00 97.75 96 PHE A O 1
ATOM 782 N N . ILE A 1 97 ? -4.348 -13.511 -9.224 1.00 97.06 97 ILE A N 1
ATOM 783 C CA . ILE A 1 97 ? -3.351 -13.839 -10.244 1.00 97.06 97 ILE A CA 1
ATOM 784 C C . ILE A 1 97 ? -3.495 -15.306 -10.656 1.00 97.06 97 ILE A C 1
ATOM 786 O O . ILE A 1 97 ? -3.387 -16.208 -9.832 1.00 97.06 97 ILE A O 1
ATOM 790 N N . ASP A 1 98 ? -3.715 -15.534 -11.948 1.00 94.75 98 ASP A N 1
ATOM 791 C CA . ASP A 1 98 ? -3.677 -16.851 -12.586 1.00 94.75 98 ASP A CA 1
ATOM 792 C C . ASP A 1 98 ? -2.348 -16.966 -13.354 1.00 94.75 98 ASP A C 1
ATOM 794 O O . ASP A 1 98 ? -2.293 -16.880 -14.585 1.00 94.75 98 ASP A O 1
ATOM 798 N N . GLY A 1 99 ? -1.248 -17.064 -12.604 1.00 91.06 99 GLY A N 1
ATOM 799 C CA . GLY A 1 99 ? 0.118 -17.022 -13.122 1.00 91.06 99 GLY A CA 1
ATOM 800 C C . GLY A 1 99 ? 1.153 -16.779 -12.023 1.00 91.06 99 GLY A C 1
ATOM 801 O O . GLY A 1 99 ? 0.902 -17.059 -10.851 1.00 91.06 99 GLY A O 1
ATOM 802 N N . ASP A 1 100 ? 2.304 -16.226 -12.405 1.00 89.44 100 ASP A N 1
ATOM 803 C CA . ASP A 1 100 ? 3.426 -15.998 -11.494 1.00 89.44 100 ASP A CA 1
ATOM 804 C C . ASP A 1 100 ? 3.447 -14.554 -10.987 1.00 89.44 100 ASP A C 1
ATOM 806 O O . ASP A 1 100 ? 3.616 -13.609 -11.762 1.00 89.44 100 ASP A O 1
ATOM 810 N N . ILE A 1 101 ? 3.385 -14.377 -9.670 1.00 93.38 101 ILE A N 1
ATOM 811 C CA . ILE A 1 101 ? 3.760 -13.125 -9.009 1.00 93.38 101 ILE A CA 1
ATOM 812 C C . ILE A 1 101 ? 5.192 -13.264 -8.475 1.00 93.38 101 ILE A C 1
ATOM 814 O O . ILE A 1 101 ? 5.510 -14.188 -7.725 1.00 93.38 101 ILE A O 1
ATOM 818 N N . LYS A 1 102 ? 6.090 -12.377 -8.911 1.00 91.44 102 LYS A N 1
ATOM 819 C CA . LYS A 1 102 ? 7.530 -12.440 -8.602 1.00 91.44 102 LYS A CA 1
ATOM 820 C C . LYS A 1 102 ? 7.989 -11.119 -8.018 1.00 91.44 102 LYS A C 1
ATOM 822 O O . LYS A 1 102 ? 7.552 -10.061 -8.448 1.00 91.44 102 LYS A O 1
ATOM 827 N N . GLU A 1 103 ? 8.910 -11.146 -7.070 1.00 90.75 103 GLU A N 1
ATOM 828 C CA . GLU A 1 103 ? 9.425 -9.911 -6.482 1.00 90.75 103 GLU A CA 1
ATOM 829 C C . GLU A 1 103 ? 10.407 -9.197 -7.424 1.00 90.75 103 GLU A C 1
ATOM 831 O O . GLU A 1 103 ? 11.430 -9.751 -7.831 1.00 90.75 103 GLU A O 1
ATOM 836 N N . ALA A 1 104 ? 10.134 -7.930 -7.730 1.00 85.69 104 ALA A N 1
ATOM 837 C CA . ALA A 1 104 ? 11.040 -7.047 -8.456 1.00 85.69 104 ALA A CA 1
ATOM 838 C C . ALA A 1 104 ? 12.001 -6.362 -7.464 1.00 85.69 104 ALA A C 1
ATOM 840 O O . ALA A 1 104 ? 11.758 -5.249 -6.996 1.00 85.69 104 ALA A O 1
ATOM 841 N N . ASN A 1 105 ? 13.103 -7.042 -7.131 1.00 67.69 105 ASN A N 1
ATOM 842 C CA . ASN A 1 105 ? 14.003 -6.671 -6.025 1.00 67.69 105 ASN A CA 1
ATOM 843 C C . ASN A 1 105 ? 15.231 -5.827 -6.418 1.00 67.69 105 ASN A C 1
ATOM 845 O O . ASN A 1 105 ? 16.177 -5.706 -5.637 1.00 67.69 105 ASN A O 1
ATOM 849 N N . LYS A 1 106 ? 15.237 -5.198 -7.601 1.00 81.25 106 LYS A N 1
ATOM 850 C CA . LYS A 1 106 ? 16.351 -4.325 -8.033 1.00 81.25 106 LYS A CA 1
ATOM 851 C C . LYS A 1 106 ? 16.501 -3.060 -7.179 1.00 81.25 106 LYS A C 1
ATOM 853 O O . LYS A 1 106 ? 17.579 -2.474 -7.126 1.00 81.25 106 LYS A O 1
ATOM 858 N N . ALA A 1 107 ? 15.453 -2.643 -6.469 1.00 83.88 107 ALA A N 1
ATOM 859 C CA . ALA A 1 107 ? 15.545 -1.593 -5.462 1.00 83.88 107 ALA A CA 1
ATOM 860 C C . ALA A 1 107 ? 14.981 -2.044 -4.124 1.00 83.88 107 ALA A C 1
ATOM 862 O O . ALA A 1 107 ? 13.936 -2.682 -4.043 1.00 83.88 107 ALA A O 1
ATOM 863 N N . GLN A 1 108 ? 15.636 -1.607 -3.052 1.00 85.38 108 GLN A N 1
ATOM 864 C CA . GLN A 1 108 ? 15.144 -1.828 -1.699 1.00 85.38 108 GLN A CA 1
ATOM 865 C C . GLN A 1 108 ? 14.079 -0.801 -1.289 1.00 85.38 108 GLN A C 1
ATOM 867 O O . GLN A 1 108 ? 13.247 -1.093 -0.437 1.00 85.38 108 GLN A O 1
ATOM 872 N N . CYS A 1 109 ? 14.065 0.409 -1.843 1.00 89.94 109 CYS A N 1
ATOM 873 C CA . CYS A 1 109 ? 13.136 1.450 -1.407 1.00 89.94 109 CYS A CA 1
ATOM 874 C C . CYS A 1 109 ? 12.836 2.427 -2.541 1.00 89.94 109 CYS A C 1
ATOM 876 O O . CYS A 1 109 ? 13.715 2.793 -3.313 1.00 89.94 109 CYS A O 1
ATOM 878 N N . CYS A 1 110 ? 11.604 2.940 -2.591 1.00 91.31 110 CYS A N 1
ATOM 879 C CA . CYS A 1 110 ? 11.250 4.005 -3.532 1.00 91.31 110 CYS A CA 1
ATOM 880 C C . CYS A 1 110 ? 11.872 5.368 -3.165 1.00 91.31 110 CYS A C 1
ATOM 882 O O . CYS A 1 110 ? 11.821 6.307 -3.960 1.00 91.31 110 CYS A O 1
ATOM 884 N N . GLY A 1 111 ? 12.416 5.512 -1.952 1.00 90.56 111 GLY A N 1
ATOM 885 C CA . GLY A 1 111 ? 13.106 6.712 -1.476 1.00 90.56 111 GLY A CA 1
ATOM 886 C C . GLY A 1 111 ? 12.207 7.888 -1.077 1.00 90.56 111 GLY A C 1
ATOM 887 O O . GLY A 1 111 ? 12.710 9.000 -0.981 1.00 90.56 111 GLY A O 1
ATOM 888 N N . LEU A 1 112 ? 10.892 7.708 -0.885 1.00 89.00 112 LEU A N 1
ATOM 889 C CA . LEU A 1 112 ? 10.023 8.807 -0.416 1.00 89.00 112 LEU A CA 1
ATOM 890 C C . LEU A 1 112 ? 9.809 8.826 1.107 1.00 89.00 112 LEU A C 1
ATOM 892 O O . LEU A 1 112 ? 9.646 9.894 1.688 1.00 89.00 112 LEU A O 1
ATOM 896 N N . GLY A 1 113 ? 9.747 7.657 1.746 1.00 84.56 113 GLY A N 1
ATOM 897 C CA . GLY A 1 113 ? 9.395 7.535 3.164 1.00 84.56 113 GLY A CA 1
ATOM 898 C C . GLY A 1 113 ? 10.518 7.929 4.129 1.00 84.56 113 GLY A C 1
ATOM 899 O O . GLY A 1 113 ? 11.657 8.151 3.724 1.00 84.56 113 GLY A O 1
ATOM 900 N N . GLY A 1 114 ? 10.188 7.990 5.424 1.00 81.44 114 GLY A N 1
ATOM 901 C CA . GLY A 1 114 ? 11.174 8.085 6.512 1.00 81.44 114 GLY A CA 1
ATOM 902 C C . GLY A 1 114 ? 12.054 9.337 6.486 1.00 81.44 114 GLY A C 1
ATOM 903 O O . GLY A 1 114 ? 13.207 9.269 6.889 1.00 81.44 114 GLY A O 1
ATOM 904 N N . CYS A 1 115 ? 11.551 10.457 5.955 1.00 80.88 115 CYS A N 1
ATOM 905 C CA . CYS A 1 115 ? 12.304 11.707 5.771 1.00 80.88 115 CYS A CA 1
ATOM 906 C C . CYS A 1 115 ? 13.538 11.599 4.852 1.00 80.88 115 CYS A C 1
ATOM 908 O O . CYS A 1 115 ? 14.257 12.587 4.701 1.00 80.88 115 CYS A O 1
ATOM 910 N N . ALA A 1 116 ? 13.766 10.456 4.195 1.00 82.94 116 ALA A N 1
ATOM 911 C CA . ALA A 1 116 ? 14.956 10.218 3.380 1.00 82.94 116 ALA A CA 1
ATOM 912 C C . ALA A 1 116 ? 15.069 11.219 2.223 1.00 82.94 116 ALA A C 1
ATOM 914 O O . ALA A 1 116 ? 16.140 11.751 1.972 1.00 82.94 116 ALA A O 1
ATOM 915 N N . CYS A 1 117 ? 13.955 11.564 1.574 1.00 81.94 117 CYS A N 1
ATOM 916 C CA . CYS A 1 117 ? 13.950 12.551 0.492 1.00 81.94 117 CYS A CA 1
ATOM 917 C C . CYS A 1 117 ? 14.319 13.979 0.934 1.00 81.94 117 CYS A C 1
ATOM 919 O O . CYS A 1 117 ? 14.648 14.796 0.082 1.00 81.94 117 CYS A O 1
ATOM 921 N N . VAL A 1 118 ? 14.245 14.282 2.235 1.00 84.69 118 VAL A N 1
ATOM 922 C CA . VAL A 1 118 ? 14.587 15.595 2.802 1.00 84.69 118 VAL A CA 1
ATOM 923 C C . VAL A 1 118 ? 15.994 15.587 3.390 1.00 84.69 118 VAL A C 1
ATOM 925 O O . VAL A 1 118 ? 16.730 16.551 3.223 1.00 84.69 118 VAL A O 1
ATOM 928 N N . LYS A 1 119 ? 16.353 14.521 4.112 1.00 86.75 119 LYS A N 1
ATOM 929 C CA . LYS A 1 119 ? 17.622 14.426 4.846 1.00 86.75 119 LYS A CA 1
ATOM 930 C C . LYS A 1 119 ? 18.766 13.874 4.000 1.00 86.75 119 LYS A C 1
ATOM 932 O O . LYS A 1 119 ? 19.889 14.318 4.171 1.00 86.75 119 LYS A O 1
ATOM 937 N N . GLU A 1 120 ? 18.465 12.950 3.092 1.00 90.69 120 GLU A N 1
ATOM 938 C CA . GLU A 1 120 ? 19.434 12.210 2.275 1.00 90.69 120 GLU A CA 1
ATOM 939 C C . GLU A 1 120 ? 18.948 12.117 0.810 1.00 90.69 120 GLU A C 1
ATOM 941 O O . GLU A 1 120 ? 18.724 11.018 0.282 1.00 90.69 120 GLU A O 1
ATOM 946 N N . PRO A 1 121 ? 18.704 13.262 0.137 1.00 90.25 121 PRO A N 1
ATOM 947 C CA . PRO A 1 121 ? 18.035 13.299 -1.165 1.00 90.25 121 PRO A CA 1
ATOM 948 C C . PRO A 1 121 ? 18.780 12.511 -2.249 1.00 90.25 121 PRO A C 1
ATOM 950 O O . PRO A 1 121 ? 18.139 11.811 -3.037 1.00 90.25 121 PRO A O 1
ATOM 953 N N . ASP A 1 122 ? 20.113 12.555 -2.257 1.00 91.75 122 ASP A N 1
ATOM 954 C CA . ASP A 1 122 ? 20.936 11.852 -3.246 1.00 91.75 122 ASP A CA 1
ATOM 955 C C . ASP A 1 122 ? 20.845 10.335 -3.085 1.00 91.75 122 ASP A C 1
ATOM 957 O O . ASP A 1 122 ? 20.672 9.607 -4.066 1.00 91.75 122 ASP A O 1
ATOM 961 N N . LEU A 1 123 ? 20.911 9.842 -1.846 1.00 90.19 123 LEU A N 1
ATOM 962 C CA . LEU A 1 123 ? 20.750 8.421 -1.550 1.00 90.19 123 LEU A CA 1
ATOM 963 C C . LEU A 1 123 ? 19.333 7.951 -1.897 1.00 90.19 123 LEU A C 1
ATOM 965 O O . LEU A 1 123 ? 19.151 6.935 -2.570 1.00 90.19 123 LEU A O 1
ATOM 969 N N . ALA A 1 124 ? 18.322 8.722 -1.491 1.00 90.69 124 ALA A N 1
ATOM 970 C CA . ALA A 1 124 ? 16.923 8.461 -1.802 1.00 90.69 124 ALA A CA 1
ATOM 971 C C . ALA A 1 124 ? 16.646 8.458 -3.316 1.00 90.69 124 ALA A C 1
ATOM 973 O O . ALA A 1 124 ? 15.784 7.714 -3.802 1.00 90.69 124 ALA A O 1
ATOM 974 N N . TYR A 1 125 ? 17.351 9.293 -4.079 1.00 89.38 125 TYR A N 1
ATOM 975 C CA . TYR A 1 125 ? 17.299 9.295 -5.534 1.00 89.38 125 TYR A CA 1
ATOM 976 C C . TYR A 1 125 ? 17.955 8.039 -6.114 1.00 89.38 125 TYR A C 1
ATOM 978 O O . TYR A 1 125 ? 17.271 7.284 -6.806 1.00 89.38 125 TYR A O 1
ATOM 986 N N . LYS A 1 126 ? 19.220 7.763 -5.767 1.00 89.25 126 LYS A N 1
ATOM 987 C CA . LYS A 1 126 ? 19.988 6.604 -6.261 1.00 89.25 126 LYS A CA 1
ATOM 988 C C . LYS A 1 126 ? 19.277 5.278 -5.998 1.00 89.25 126 LYS A C 1
ATOM 990 O O . LYS A 1 126 ? 19.130 4.475 -6.912 1.00 89.25 126 LYS A O 1
ATOM 995 N N . MET A 1 127 ? 18.759 5.088 -4.786 1.00 89.06 127 MET A N 1
ATOM 996 C CA . MET A 1 127 ? 18.060 3.859 -4.400 1.00 89.06 127 MET A CA 1
ATOM 997 C C . MET A 1 127 ? 16.767 3.637 -5.186 1.00 89.06 127 MET A C 1
ATOM 999 O O . MET A 1 127 ? 16.414 2.506 -5.483 1.00 89.06 127 MET A O 1
ATOM 1003 N N . ALA A 1 128 ? 16.066 4.706 -5.554 1.00 89.00 128 ALA A N 1
ATOM 1004 C CA . ALA A 1 128 ? 14.899 4.584 -6.413 1.00 89.00 128 ALA A CA 1
ATOM 1005 C C . ALA A 1 128 ? 15.294 4.350 -7.876 1.00 89.00 128 ALA A C 1
ATOM 1007 O O . ALA A 1 128 ? 14.622 3.605 -8.578 1.00 89.00 128 ALA A O 1
ATOM 1008 N N . CYS A 1 129 ? 16.383 4.973 -8.337 1.00 87.44 129 CYS A N 1
ATOM 1009 C CA . CYS A 1 129 ? 16.876 4.815 -9.700 1.00 87.44 129 CYS A CA 1
ATOM 1010 C C . CYS A 1 129 ? 17.396 3.414 -10.018 1.00 87.44 129 CYS A C 1
ATOM 1012 O O . CYS A 1 129 ? 17.359 3.065 -11.192 1.00 87.44 129 CYS A O 1
ATOM 1014 N N . SER A 1 130 ? 17.780 2.591 -9.038 1.00 87.31 130 SER A N 1
ATOM 1015 C CA . SER A 1 130 ? 18.104 1.182 -9.314 1.00 87.31 130 SER A CA 1
ATOM 1016 C C . SER A 1 130 ? 16.899 0.395 -9.854 1.00 87.31 130 SER A C 1
ATOM 1018 O O . SER A 1 130 ? 17.072 -0.625 -10.511 1.00 87.31 130 SER A O 1
ATOM 1020 N N . MET A 1 131 ? 15.663 0.903 -9.705 1.00 87.38 131 MET A N 1
ATOM 1021 C CA . MET A 1 131 ? 14.500 0.331 -10.397 1.00 87.38 131 MET A CA 1
ATOM 1022 C C . MET A 1 131 ? 14.537 0.495 -11.919 1.00 87.38 131 MET A C 1
ATOM 1024 O O . MET A 1 131 ? 13.800 -0.216 -12.599 1.00 87.38 131 MET A O 1
ATOM 1028 N N . LYS A 1 132 ? 15.353 1.406 -12.468 1.00 85.56 132 LYS A N 1
ATOM 1029 C CA . LYS A 1 132 ? 15.519 1.576 -13.924 1.00 85.56 132 LYS A CA 1
ATOM 1030 C C . LYS A 1 132 ? 16.183 0.373 -14.586 1.00 85.56 132 LYS A C 1
ATOM 1032 O O . LYS A 1 132 ? 16.054 0.214 -15.789 1.00 85.56 132 LYS A O 1
ATOM 1037 N N . GLU A 1 133 ? 16.861 -0.461 -13.803 1.00 83.38 133 GLU A N 1
ATOM 1038 C CA . GLU A 1 133 ? 17.484 -1.703 -14.263 1.00 83.38 133 GLU A CA 1
ATOM 1039 C C . GLU A 1 133 ? 16.475 -2.849 -14.434 1.00 83.38 133 GLU A C 1
ATOM 1041 O O . GLU A 1 133 ? 16.858 -3.940 -14.848 1.00 83.38 133 GLU A O 1
ATOM 1046 N N . ASN A 1 134 ? 15.198 -2.649 -14.079 1.00 82.69 134 ASN A N 1
ATOM 1047 C CA . ASN A 1 134 ? 14.164 -3.620 -14.422 1.00 82.69 134 ASN A CA 1
ATOM 1048 C C . ASN A 1 134 ? 13.771 -3.452 -15.886 1.00 82.69 134 ASN A C 1
ATOM 1050 O O . ASN A 1 134 ? 13.461 -2.349 -16.338 1.00 82.69 134 ASN A O 1
ATOM 1054 N N . GLU A 1 135 ? 13.719 -4.571 -16.590 1.00 80.50 135 GLU A N 1
ATOM 1055 C CA . GLU A 1 135 ? 13.189 -4.645 -17.941 1.00 80.50 135 GLU A CA 1
ATOM 1056 C C . GLU A 1 135 ? 11.681 -4.911 -17.891 1.00 80.50 135 GLU A C 1
ATOM 1058 O O . GLU A 1 135 ? 11.191 -5.674 -17.058 1.00 80.50 135 GLU A O 1
ATOM 1063 N N . GLY A 1 136 ? 10.932 -4.280 -18.795 1.00 86.00 136 GLY A N 1
ATOM 1064 C CA . GLY A 1 136 ? 9.495 -4.507 -18.927 1.00 86.00 136 GLY A CA 1
ATOM 1065 C C . GLY A 1 136 ? 8.626 -3.829 -17.860 1.00 86.00 136 GLY A C 1
ATOM 1066 O O . GLY A 1 136 ? 8.991 -2.824 -17.251 1.00 86.00 136 GLY A O 1
ATOM 1067 N N . GLN A 1 137 ? 7.408 -4.348 -17.711 1.00 90.12 137 GLN A N 1
ATOM 1068 C CA . GLN A 1 137 ? 6.377 -3.820 -16.819 1.00 90.12 137 GLN A CA 1
ATOM 1069 C C . GLN A 1 137 ? 6.627 -4.268 -15.375 1.00 90.12 137 GLN A C 1
ATOM 1071 O O . GLN A 1 137 ? 6.780 -5.456 -15.106 1.00 90.12 137 GLN A O 1
ATOM 1076 N N . VAL A 1 138 ? 6.586 -3.319 -14.436 1.00 92.31 138 VAL A N 1
ATOM 1077 C CA . VAL A 1 138 ? 6.647 -3.598 -12.994 1.00 92.31 138 VAL A CA 1
ATOM 1078 C C . VAL A 1 138 ? 5.343 -3.163 -12.336 1.00 92.31 138 VAL A C 1
ATOM 1080 O O . VAL A 1 138 ? 4.715 -2.180 -12.733 1.00 92.31 138 VAL A O 1
ATOM 1083 N N . TYR A 1 139 ? 4.926 -3.873 -11.302 1.00 94.25 139 TYR A N 1
ATOM 1084 C CA . TYR A 1 139 ? 3.736 -3.561 -10.527 1.00 94.25 139 TYR A CA 1
ATOM 1085 C C . TYR A 1 139 ? 4.102 -3.165 -9.101 1.00 94.25 139 TYR A C 1
ATOM 1087 O O . TYR A 1 139 ? 5.154 -3.509 -8.573 1.00 94.25 139 TYR A O 1
ATOM 1095 N N . THR A 1 140 ? 3.225 -2.430 -8.437 1.00 94.56 140 THR A N 1
ATOM 1096 C CA . THR A 1 140 ? 3.280 -2.234 -6.988 1.00 94.56 140 THR A CA 1
ATOM 1097 C C . THR A 1 140 ? 1.864 -2.094 -6.447 1.00 94.56 140 THR A C 1
ATOM 1099 O O . THR A 1 140 ? 0.921 -1.859 -7.195 1.00 94.56 140 THR A O 1
ATOM 1102 N N . TYR A 1 141 ? 1.699 -2.219 -5.140 1.00 95.69 141 TYR A N 1
ATOM 1103 C CA . TYR A 1 141 ? 0.417 -2.047 -4.450 1.00 95.69 141 TYR A CA 1
ATOM 1104 C C . TYR A 1 141 ? 0.484 -0.921 -3.413 1.00 95.69 141 TYR A C 1
ATOM 1106 O O . TYR A 1 141 ? -0.208 -0.926 -2.398 1.00 95.69 141 TYR A O 1
ATOM 1114 N N . CYS A 1 142 ? 1.362 0.053 -3.655 1.00 93.81 142 CYS A N 1
ATOM 1115 C CA . CYS A 1 142 ? 1.454 1.278 -2.881 1.00 93.81 142 CYS A CA 1
ATOM 1116 C C . CYS A 1 142 ? 1.434 2.484 -3.819 1.00 93.81 142 CYS A C 1
ATOM 1118 O O . CYS A 1 142 ? 2.392 2.718 -4.557 1.00 93.81 142 CYS A O 1
ATOM 1120 N N . ALA A 1 143 ? 0.377 3.296 -3.738 1.00 90.62 143 ALA A N 1
ATOM 1121 C CA . ALA A 1 143 ? 0.224 4.517 -4.536 1.00 90.62 143 ALA A CA 1
ATOM 1122 C C . ALA A 1 143 ? 1.411 5.488 -4.384 1.00 90.62 143 ALA A C 1
ATOM 1124 O O . ALA A 1 143 ? 1.828 6.138 -5.342 1.00 90.62 143 ALA A O 1
ATOM 1125 N N . THR A 1 144 ? 2.006 5.551 -3.189 1.00 90.06 144 THR A N 1
ATOM 1126 C CA . THR A 1 144 ? 3.200 6.364 -2.930 1.00 90.06 144 THR A CA 1
ATOM 1127 C C . THR A 1 144 ? 4.420 5.852 -3.696 1.00 90.06 144 THR A C 1
ATOM 1129 O O . THR A 1 144 ? 5.163 6.651 -4.269 1.00 90.06 144 THR A O 1
ATOM 1132 N N . CYS A 1 145 ? 4.631 4.532 -3.723 1.00 91.81 145 CYS A N 1
ATOM 1133 C CA . CYS A 1 145 ? 5.711 3.917 -4.493 1.00 91.81 145 CYS A CA 1
ATOM 1134 C C . CYS A 1 145 ? 5.470 4.101 -5.993 1.00 91.81 145 CYS A C 1
ATOM 1136 O O . CYS A 1 145 ? 6.389 4.545 -6.676 1.00 91.81 145 CYS A O 1
ATOM 1138 N N . ALA A 1 146 ? 4.233 3.865 -6.454 1.00 91.12 146 ALA A N 1
ATOM 1139 C CA . ALA A 1 146 ? 3.801 4.087 -7.832 1.00 91.12 146 ALA A CA 1
ATOM 1140 C C . ALA A 1 146 ? 4.170 5.501 -8.305 1.00 91.12 146 ALA A C 1
ATOM 1142 O O . ALA A 1 146 ? 5.006 5.672 -9.187 1.00 91.12 146 ALA A O 1
ATOM 1143 N N . GLY A 1 147 ? 3.656 6.527 -7.621 1.00 89.31 147 GLY A N 1
ATOM 1144 C CA . GLY A 1 147 ? 3.891 7.909 -8.025 1.00 89.31 147 GLY A CA 1
ATOM 1145 C C . GLY A 1 147 ? 5.347 8.369 -7.886 1.00 89.31 147 GLY A C 1
ATOM 1146 O O . GLY A 1 147 ? 5.805 9.191 -8.678 1.00 89.31 147 GLY A O 1
ATOM 1147 N N . ASN A 1 148 ? 6.099 7.886 -6.887 1.00 90.06 148 ASN A N 1
ATOM 1148 C CA . ASN A 1 148 ? 7.481 8.340 -6.707 1.00 90.06 148 ASN A CA 1
ATOM 1149 C C . ASN A 1 148 ? 8.459 7.709 -7.701 1.00 90.06 148 ASN A C 1
ATOM 1151 O O . ASN A 1 148 ? 9.364 8.392 -8.176 1.00 90.06 148 ASN A O 1
ATOM 1155 N N . LEU A 1 149 ? 8.296 6.420 -7.998 1.00 90.00 149 LEU A N 1
ATOM 1156 C CA . LEU A 1 149 ? 9.132 5.715 -8.968 1.00 90.00 149 LEU A CA 1
ATOM 1157 C C . LEU A 1 149 ? 8.815 6.174 -10.398 1.00 90.00 149 LEU A C 1
ATOM 1159 O O . LEU A 1 149 ? 9.747 6.438 -11.158 1.00 90.00 149 LEU A O 1
ATOM 1163 N N . GLU A 1 150 ? 7.534 6.379 -10.723 1.00 88.25 150 GLU A N 1
ATOM 1164 C CA . GLU A 1 150 ? 7.109 6.932 -12.014 1.00 88.25 150 GLU A CA 1
ATOM 1165 C C . GLU A 1 150 ? 7.681 8.344 -12.229 1.00 88.25 150 GLU A C 1
ATOM 1167 O O . GLU A 1 150 ? 8.289 8.617 -13.261 1.00 88.25 150 GLU A O 1
ATOM 1172 N N . ARG A 1 151 ? 7.624 9.223 -11.213 1.00 86.88 151 ARG A N 1
ATOM 1173 C CA . ARG A 1 151 ? 8.244 10.565 -11.276 1.00 86.88 151 ARG A CA 1
ATOM 1174 C C . ARG A 1 151 ? 9.745 10.520 -11.579 1.00 86.88 151 ARG A C 1
ATOM 1176 O O . ARG A 1 151 ? 10.270 11.447 -12.188 1.00 86.88 151 ARG A O 1
ATOM 1183 N N . LYS A 1 152 ? 10.444 9.474 -11.136 1.00 86.94 152 LYS A N 1
ATOM 1184 C CA . LYS A 1 152 ? 11.891 9.299 -11.345 1.00 86.94 152 LYS A CA 1
ATOM 1185 C C . LYS A 1 152 ? 12.228 8.614 -12.677 1.00 86.94 152 LYS A C 1
ATOM 1187 O O . LYS A 1 152 ? 13.410 8.390 -12.948 1.00 86.94 152 LYS A O 1
ATOM 1192 N N . GLY A 1 153 ? 11.223 8.294 -13.496 1.00 84.31 153 GLY A N 1
ATOM 1193 C CA . GLY A 1 153 ? 11.393 7.612 -14.777 1.00 84.31 153 GLY A CA 1
ATOM 1194 C C . GLY A 1 153 ? 11.902 6.182 -14.620 1.00 84.31 153 GLY A C 1
ATOM 1195 O O . GLY A 1 153 ? 12.710 5.733 -15.426 1.00 84.31 153 GLY A O 1
ATOM 1196 N N . CYS A 1 154 ? 11.520 5.502 -13.536 1.00 78.69 154 CYS A N 1
ATOM 1197 C CA . CYS A 1 154 ? 11.726 4.057 -13.427 1.00 78.69 154 CYS A CA 1
ATOM 1198 C C . CYS A 1 154 ? 10.803 3.342 -14.430 1.00 78.69 154 CYS A C 1
ATOM 1200 O O . CYS A 1 154 ? 9.854 3.974 -14.896 1.00 78.69 154 CYS A O 1
ATOM 1202 N N . ALA A 1 155 ? 11.097 2.074 -14.759 1.00 69.62 155 ALA A N 1
ATOM 1203 C CA . ALA A 1 155 ? 10.317 1.197 -15.649 1.00 69.62 155 ALA A CA 1
ATOM 1204 C C . ALA A 1 155 ? 8.797 1.449 -15.577 1.00 69.62 155 ALA A C 1
ATOM 1206 O O . ALA A 1 155 ? 8.325 1.842 -14.504 1.00 69.62 155 ALA A O 1
ATOM 1207 N N . PRO A 1 156 ? 8.017 1.219 -16.657 1.00 80.81 156 PRO A N 1
ATOM 1208 C CA . PRO A 1 156 ? 6.575 1.443 -16.617 1.00 80.81 156 PRO A CA 1
ATOM 1209 C C . PRO A 1 156 ? 5.994 0.744 -15.386 1.00 80.81 156 PRO A C 1
ATOM 1211 O O . PRO A 1 156 ? 6.072 -0.476 -15.252 1.00 80.81 156 PRO A O 1
ATOM 1214 N N . LEU A 1 157 ? 5.493 1.550 -14.447 1.00 87.25 157 LEU A N 1
ATOM 1215 C CA . LEU A 1 157 ? 5.090 1.110 -13.120 1.00 87.25 157 LEU A CA 1
ATOM 1216 C C . LEU A 1 157 ? 3.593 1.311 -12.982 1.00 87.25 157 LEU A C 1
ATOM 1218 O O . LEU A 1 157 ? 3.094 2.425 -13.128 1.00 87.25 157 LEU A O 1
ATOM 1222 N N . LYS A 1 158 ? 2.884 0.232 -12.676 1.00 91.31 158 LYS A N 1
ATOM 1223 C CA . LYS A 1 158 ? 1.437 0.267 -12.489 1.00 91.31 158 LYS A CA 1
ATOM 1224 C C . LYS A 1 158 ? 1.052 -0.136 -11.079 1.00 91.31 158 LYS A C 1
ATOM 1226 O O . LYS A 1 158 ? 1.741 -0.914 -10.418 1.00 91.31 158 LYS A O 1
ATOM 1231 N N . HIS A 1 159 ? -0.074 0.395 -10.620 1.00 94.44 159 HIS A N 1
ATOM 1232 C CA . HIS A 1 159 ? -0.678 -0.064 -9.383 1.00 94.44 159 HIS A CA 1
ATOM 1233 C C . HIS A 1 159 ? -1.506 -1.322 -9.667 1.00 94.44 159 HIS A C 1
ATOM 1235 O O . HIS A 1 159 ? -2.457 -1.254 -10.437 1.00 94.44 159 HIS A O 1
ATOM 1241 N N . ILE A 1 160 ? -1.177 -2.462 -9.057 1.00 95.81 160 ILE A N 1
ATOM 1242 C CA . ILE A 1 160 ? -1.805 -3.758 -9.389 1.00 95.81 160 ILE A CA 1
ATOM 1243 C C . ILE A 1 160 ? -3.314 -3.787 -9.118 1.00 95.81 160 ILE A C 1
ATOM 1245 O O . ILE A 1 160 ? -4.059 -4.432 -9.846 1.00 95.81 160 ILE A O 1
ATOM 1249 N N . LEU A 1 161 ? -3.787 -3.014 -8.131 1.00 96.56 161 LEU A N 1
ATOM 1250 C CA . LEU A 1 161 ? -5.221 -2.832 -7.892 1.00 96.56 161 LEU A CA 1
ATOM 1251 C C . LEU A 1 161 ? -5.963 -2.343 -9.142 1.00 96.56 161 LEU A C 1
ATOM 1253 O O . LEU A 1 161 ? -7.084 -2.776 -9.369 1.00 96.56 161 LEU A O 1
ATOM 1257 N N . ASN A 1 162 ? -5.341 -1.478 -9.951 1.00 95.25 162 ASN A N 1
ATOM 1258 C CA . ASN A 1 162 ? -5.968 -0.912 -11.143 1.00 95.25 162 ASN A CA 1
ATOM 1259 C C . ASN A 1 162 ? -6.195 -1.994 -12.201 1.00 95.25 162 ASN A C 1
ATOM 1261 O O . ASN A 1 162 ? -7.262 -2.035 -12.801 1.00 95.25 162 ASN A O 1
ATOM 1265 N N . GLU A 1 163 ? -5.255 -2.927 -12.352 1.00 95.44 163 GLU A N 1
ATOM 1266 C CA . GLU A 1 163 ? -5.427 -4.092 -13.226 1.00 95.44 163 GLU A CA 1
ATOM 1267 C C . GLU A 1 163 ? -6.558 -4.998 -12.718 1.00 95.44 163 GLU A C 1
ATOM 1269 O O . GLU A 1 163 ? -7.442 -5.381 -13.483 1.00 95.44 163 GLU A O 1
ATOM 1274 N N . ILE A 1 164 ? -6.588 -5.265 -11.405 1.00 97.00 164 ILE A N 1
ATOM 1275 C CA . ILE A 1 164 ? -7.611 -6.110 -10.769 1.00 97.00 164 ILE A CA 1
ATOM 1276 C C . ILE A 1 164 ? -9.012 -5.524 -10.974 1.00 97.00 164 ILE A C 1
ATOM 1278 O O . ILE A 1 164 ? -9.934 -6.248 -11.340 1.00 97.00 164 ILE A O 1
ATOM 1282 N N . ILE A 1 165 ? -9.206 -4.221 -10.773 1.00 96.44 165 ILE A N 1
ATOM 1283 C CA . ILE A 1 165 ? -10.531 -3.592 -10.923 1.00 96.44 165 ILE A CA 1
ATOM 1284 C C . ILE A 1 165 ? -10.823 -3.130 -12.359 1.00 96.44 165 ILE A C 1
ATOM 1286 O O . ILE A 1 165 ? -11.936 -2.694 -12.644 1.00 96.44 165 ILE A O 1
ATOM 1290 N N . GLY A 1 166 ? -9.849 -3.225 -13.270 1.00 94.75 166 GLY A N 1
ATOM 1291 C CA . GLY A 1 166 ? -9.977 -2.756 -14.648 1.00 94.75 166 GLY A CA 1
ATOM 1292 C C . GLY A 1 166 ? -10.057 -1.236 -14.792 1.00 94.75 166 GLY A C 1
ATOM 1293 O O . GLY A 1 166 ? -10.819 -0.751 -15.625 1.00 94.75 166 GLY A O 1
ATOM 1294 N N . SER A 1 167 ? -9.323 -0.502 -13.956 1.00 92.94 167 SER A N 1
ATOM 1295 C CA . SER A 1 167 ? -9.234 0.958 -13.977 1.00 92.94 167 SER A CA 1
ATOM 1296 C C . SER A 1 167 ? -8.004 1.426 -14.754 1.00 92.94 167 SER A C 1
ATOM 1298 O O . SER A 1 167 ? -6.907 0.908 -14.561 1.00 92.94 167 SER A O 1
ATOM 1300 N N . ASP A 1 168 ? -8.168 2.479 -15.554 1.00 87.62 168 ASP A N 1
ATOM 1301 C CA . ASP A 1 168 ? -7.070 3.171 -16.244 1.00 87.62 168 ASP A CA 1
ATOM 1302 C C . ASP A 1 168 ? -6.502 4.346 -15.425 1.00 87.62 168 ASP A C 1
ATOM 1304 O O . ASP A 1 168 ? -5.804 5.216 -15.959 1.00 87.62 168 ASP A O 1
ATOM 1308 N N . GLU A 1 169 ? -6.818 4.414 -14.127 1.00 84.88 169 GLU A N 1
ATOM 1309 C CA . GLU A 1 169 ? -6.344 5.481 -13.249 1.00 84.88 169 GLU A CA 1
ATOM 1310 C C . GLU A 1 169 ? -4.808 5.536 -13.218 1.00 84.88 169 GLU A C 1
ATOM 1312 O O . GLU A 1 169 ? -4.111 4.525 -13.091 1.00 84.88 169 GLU A O 1
ATOM 1317 N N . LYS A 1 170 ? -4.273 6.756 -13.309 1.00 77.88 170 LYS A N 1
ATOM 1318 C CA . LYS A 1 170 ? -2.836 7.038 -13.263 1.00 77.88 170 LYS A CA 1
ATOM 1319 C C . LYS A 1 170 ? -2.519 7.953 -12.097 1.00 77.88 170 LYS A C 1
ATOM 1321 O O . LYS A 1 170 ? -3.344 8.765 -11.679 1.00 77.88 170 LYS A O 1
ATOM 1326 N N . ALA A 1 171 ? -1.289 7.867 -11.598 1.00 77.31 171 ALA A N 1
ATOM 1327 C CA . ALA A 1 171 ? -0.850 8.749 -10.534 1.00 77.31 171 ALA A CA 1
ATOM 1328 C C . ALA A 1 171 ? -0.933 10.219 -10.986 1.00 77.31 171 ALA A C 1
ATOM 1330 O O . ALA A 1 171 ? -0.438 10.605 -12.045 1.00 77.31 171 ALA A O 1
ATOM 1331 N N . ALA A 1 172 ? -1.522 11.071 -10.147 1.00 81.44 172 ALA A N 1
ATOM 1332 C CA . ALA A 1 172 ? -1.624 12.510 -10.383 1.00 81.44 172 ALA A CA 1
ATOM 1333 C C . ALA A 1 172 ? -0.266 13.221 -10.184 1.00 81.44 172 ALA A C 1
ATOM 1335 O O . ALA A 1 172 ? -0.096 14.041 -9.279 1.00 81.44 172 ALA A O 1
ATOM 1336 N N . LEU A 1 173 ? 0.741 12.898 -11.003 1.00 80.25 173 LEU A N 1
ATOM 1337 C CA . LEU A 1 173 ? 2.131 13.319 -10.787 1.00 80.25 173 LEU A CA 1
ATOM 1338 C C . LEU A 1 173 ? 2.309 14.841 -10.783 1.00 80.25 173 LEU A C 1
ATOM 1340 O O . LEU A 1 173 ? 3.038 15.365 -9.938 1.00 80.25 173 LEU A O 1
ATOM 1344 N N . LYS A 1 174 ? 1.633 15.535 -11.709 1.00 81.19 174 LYS A N 1
ATOM 1345 C CA . LYS A 1 174 ? 1.760 16.986 -11.934 1.00 81.19 174 LYS A CA 1
ATOM 1346 C C . LYS A 1 174 ? 0.903 17.816 -10.979 1.00 81.19 174 LYS A C 1
ATOM 1348 O O . LYS A 1 174 ? 1.305 18.896 -10.567 1.00 81.1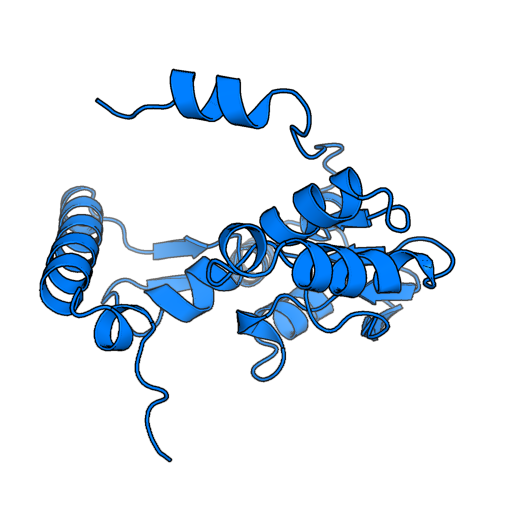9 174 LYS A O 1
ATOM 1353 N N . THR A 1 175 ? -0.266 17.305 -10.606 1.00 81.56 175 THR A N 1
ATOM 1354 C CA . THR A 1 175 ? -1.273 18.045 -9.831 1.00 81.56 175 THR A CA 1
ATOM 1355 C C . THR A 1 175 ? -1.276 17.681 -8.349 1.00 81.56 175 THR A C 1
ATOM 1357 O O . THR A 1 175 ? -1.994 18.306 -7.579 1.00 81.56 175 THR A O 1
ATOM 1360 N N . SER A 1 176 ? -0.444 16.733 -7.896 1.00 77.19 176 SER A N 1
ATOM 1361 C CA . SER A 1 176 ? -0.498 16.235 -6.511 1.00 77.19 176 SER A CA 1
ATOM 1362 C C . SER A 1 176 ? -0.359 17.308 -5.419 1.00 77.19 176 SER A C 1
ATOM 1364 O O . SER A 1 176 ? -0.912 17.132 -4.335 1.00 77.19 176 SER A O 1
ATOM 1366 N N . MET A 1 177 ? 0.372 18.404 -5.655 1.00 77.56 177 MET A N 1
ATOM 1367 C CA . MET A 1 177 ? 0.457 19.511 -4.689 1.00 77.56 177 MET A CA 1
ATOM 1368 C C . MET A 1 177 ? -0.798 20.384 -4.702 1.00 77.56 177 MET A C 1
ATOM 1370 O O . MET A 1 177 ? -1.300 20.739 -3.639 1.00 77.56 177 MET A O 1
ATOM 1374 N N . ILE A 1 178 ? -1.330 20.666 -5.893 1.00 81.69 178 ILE A N 1
ATOM 1375 C CA . ILE A 1 178 ? -2.576 21.418 -6.077 1.00 81.69 178 ILE A CA 1
ATOM 1376 C C . ILE A 1 178 ? -3.731 20.653 -5.428 1.00 81.69 178 ILE A C 1
ATOM 1378 O O . ILE A 1 178 ? -4.442 21.212 -4.601 1.00 81.69 178 ILE A O 1
ATOM 1382 N N . ASN A 1 179 ? -3.839 19.349 -5.697 1.00 80.75 179 ASN A N 1
ATOM 1383 C CA . ASN A 1 179 ? -4.862 18.488 -5.109 1.00 80.75 179 ASN A CA 1
ATOM 1384 C C . ASN A 1 179 ? -4.807 18.537 -3.577 1.00 80.75 179 ASN A C 1
ATOM 1386 O O . ASN A 1 179 ? -5.826 18.789 -2.950 1.00 80.75 179 ASN A O 1
ATOM 1390 N N . ARG A 1 180 ? -3.617 18.401 -2.969 1.00 77.06 180 ARG A N 1
ATOM 1391 C CA . ARG A 1 180 ? -3.456 18.496 -1.504 1.00 77.06 180 ARG A CA 1
ATOM 1392 C C . ARG A 1 180 ? -3.860 19.855 -0.938 1.00 77.06 180 ARG A C 1
ATOM 1394 O O . ARG A 1 180 ? -4.385 19.912 0.170 1.00 77.06 180 ARG A O 1
ATOM 1401 N N . ALA A 1 181 ? -3.584 20.940 -1.662 1.00 80.12 181 ALA A N 1
ATOM 1402 C CA . ALA A 1 181 ? -3.987 22.279 -1.249 1.00 80.12 181 ALA A CA 1
ATOM 1403 C C . ALA A 1 181 ? -5.514 22.451 -1.315 1.00 80.12 181 ALA A C 1
ATOM 1405 O O . ALA A 1 181 ? -6.097 23.023 -0.396 1.00 80.12 181 ALA A O 1
ATOM 1406 N N . MET A 1 182 ? -6.151 21.913 -2.360 1.00 81.44 182 MET A N 1
ATOM 1407 C CA . MET A 1 182 ? -7.603 21.958 -2.560 1.00 81.44 182 MET A CA 1
ATOM 1408 C C . MET A 1 182 ? -8.370 21.048 -1.591 1.00 81.44 182 MET A C 1
ATOM 1410 O O . MET A 1 182 ? -9.472 21.392 -1.183 1.00 81.44 182 MET A O 1
ATOM 1414 N N . THR A 1 183 ? -7.792 19.914 -1.186 1.00 72.06 183 THR A N 1
ATOM 1415 C CA . THR A 1 183 ? -8.415 18.943 -0.270 1.00 72.06 183 THR A CA 1
ATOM 1416 C C . THR A 1 183 ? -8.054 19.176 1.196 1.00 72.06 183 THR A C 1
ATOM 1418 O O . THR A 1 183 ? -8.102 18.236 1.989 1.00 72.06 183 THR A O 1
ATOM 1421 N N . LYS A 1 184 ? -7.645 20.390 1.594 1.00 53.59 184 LYS A N 1
ATOM 1422 C CA . LYS A 1 184 ? -7.532 20.706 3.023 1.00 53.59 184 LYS A CA 1
ATOM 1423 C C . LYS A 1 184 ? -8.922 20.585 3.645 1.00 53.59 184 LYS A C 1
ATOM 1425 O O . LYS A 1 184 ? -9.753 21.474 3.481 1.00 53.59 184 LYS A O 1
ATOM 1430 N N . PHE A 1 185 ? -9.158 19.469 4.330 1.00 55.94 185 PHE A N 1
ATOM 1431 C CA . PHE A 1 185 ? -10.327 19.282 5.175 1.00 55.94 185 PHE A CA 1
ATOM 1432 C C . PHE A 1 185 ? -10.326 20.418 6.204 1.00 55.94 185 PHE A C 1
ATOM 1434 O O . PHE A 1 185 ? -9.349 20.573 6.944 1.00 55.94 185 PHE A O 1
ATOM 1441 N N . LYS A 1 186 ? -11.354 21.269 6.131 1.00 46.06 186 LYS A N 1
ATOM 1442 C CA . LYS A 1 186 ? -11.632 22.283 7.150 1.00 46.06 186 LYS A CA 1
ATOM 1443 C C . LYS A 1 186 ? -12.016 21.604 8.455 1.00 46.06 186 LYS A C 1
ATOM 1445 O O . LYS A 1 186 ? -12.688 20.552 8.376 1.00 46.06 186 LYS A O 1
#

pLDDT: mean 88.65, std 11.64, range [32.09, 98.31]

Foldseek 3Di:
DDDPQPPCNVVVNVVVVLVVLVVVQVVCVVVVPQEAEDQALVCQLPNVVRHPHHYDYPLVVCVVVVAWAQAEDEAAEAEAPNCPPVVPVVVSVVVRYPYYYHHPPLAPHLLPPDCRCPPPVPVSLVRLCSLQPDPAEHEYRHLVSQLSSVLSVGHNYYHVVCNGNVHPDHRPNPCVVVVVVVPPDD

Organism: NCBI:txid679200

Secondary structure (DSSP, 8-state):
-PPPPPHHHHTT-HHHHHHHHHHHHHHHHHTT--EEEESSHHHHHHHTTT-SSEEEEHHHHHHHHT-S--EEEEEEEE--GGGTTT-HHHHHHHTTEEEEEEE-TT-S--S-STTHHHHSHHHHHHHHHGGGG--S-EEES-HHHHHHHHHTT-S-EEEHHHHHHT------TTTHHHHHHHT---